Protein AF-A0A076HQK6-F1 (afdb_monomer_lite)

Structure (mmCIF, N/CA/C/O backbone):
data_AF-A0A076HQK6-F1
#
_entry.id   AF-A0A076HQK6-F1
#
loop_
_atom_site.group_PDB
_atom_site.id
_atom_site.type_symbol
_atom_site.label_atom_id
_atom_site.label_alt_id
_atom_site.label_comp_id
_atom_site.label_asym_id
_atom_site.label_entity_id
_atom_site.label_seq_id
_atom_site.pdbx_PDB_ins_code
_atom_site.Cartn_x
_atom_site.Cartn_y
_atom_site.Cartn_z
_atom_site.occupancy
_atom_site.B_iso_or_equiv
_atom_site.auth_seq_id
_atom_site.auth_comp_id
_atom_site.auth_asym_id
_atom_site.auth_atom_id
_atom_site.pdbx_PDB_model_num
ATOM 1 N N . MET A 1 1 ? 30.812 -10.517 62.211 1.00 55.34 1 MET A N 1
ATOM 2 C CA . MET A 1 1 ? 30.203 -11.281 61.093 1.00 55.34 1 MET A CA 1
ATOM 3 C C . MET A 1 1 ? 29.671 -10.394 59.963 1.00 55.34 1 MET A C 1
ATOM 5 O O . MET A 1 1 ? 29.734 -10.819 58.820 1.00 55.34 1 MET A O 1
ATOM 9 N N . LEU A 1 2 ? 29.247 -9.151 60.238 1.00 55.81 2 LEU A N 1
ATOM 10 C CA . LEU A 1 2 ? 28.702 -8.213 59.240 1.00 55.81 2 LEU A CA 1
ATOM 11 C C . LEU A 1 2 ? 29.689 -7.813 58.115 1.00 55.81 2 LEU A C 1
ATOM 13 O O . LEU A 1 2 ? 29.290 -7.625 56.972 1.00 55.81 2 LEU A O 1
ATOM 17 N N . GLN A 1 3 ? 30.994 -7.770 58.405 1.00 57.94 3 GLN A N 1
ATOM 18 C CA . GLN A 1 3 ? 32.036 -7.307 57.473 1.00 57.94 3 GLN A CA 1
ATOM 19 C C . GLN A 1 3 ? 32.301 -8.257 56.284 1.00 57.94 3 GLN A C 1
ATOM 21 O O . GLN A 1 3 ? 32.850 -7.833 55.274 1.00 57.94 3 GLN A O 1
ATOM 26 N N . LYS A 1 4 ? 31.884 -9.530 56.372 1.00 62.19 4 LYS A N 1
ATOM 27 C CA . LYS A 1 4 ? 32.013 -10.512 55.275 1.00 62.19 4 LYS A CA 1
ATOM 28 C C . LYS A 1 4 ? 30.787 -10.563 54.356 1.00 62.19 4 LYS A C 1
ATOM 30 O O . LYS A 1 4 ? 30.856 -11.172 53.296 1.00 62.19 4 LYS A O 1
ATOM 35 N N . VAL A 1 5 ? 29.681 -9.931 54.751 1.00 69.12 5 VAL A N 1
ATOM 36 C CA . VAL A 1 5 ? 28.407 -9.971 54.010 1.00 69.12 5 VAL A CA 1
ATOM 37 C C . VAL A 1 5 ? 28.326 -8.835 52.985 1.00 69.12 5 VAL A C 1
ATOM 39 O O . VAL A 1 5 ? 27.753 -9.003 51.912 1.00 69.12 5 VAL A O 1
ATOM 42 N N . VAL A 1 6 ? 28.975 -7.701 53.271 1.00 72.88 6 VAL A N 1
ATOM 43 C CA . VAL A 1 6 ? 28.983 -6.506 52.408 1.00 72.88 6 VAL A CA 1
ATOM 44 C C . VAL A 1 6 ? 29.535 -6.771 50.995 1.00 72.88 6 VAL A C 1
ATOM 46 O O . VAL A 1 6 ? 28.880 -6.359 50.038 1.00 72.88 6 VAL A O 1
ATOM 49 N N . PRO A 1 7 ? 30.659 -7.492 50.802 1.00 75.06 7 PRO A N 1
ATOM 50 C CA . PRO A 1 7 ? 31.182 -7.748 49.458 1.00 75.06 7 PRO A CA 1
ATOM 51 C C . PRO A 1 7 ? 30.247 -8.639 48.632 1.00 75.06 7 PRO A C 1
ATOM 53 O O . PRO A 1 7 ? 30.086 -8.429 47.435 1.00 75.06 7 PRO A O 1
ATOM 56 N N . VAL A 1 8 ? 29.592 -9.608 49.279 1.00 78.81 8 VAL A N 1
ATOM 57 C CA . VAL A 1 8 ? 28.662 -10.538 48.621 1.00 78.81 8 VAL A CA 1
ATOM 58 C C . VAL A 1 8 ? 27.401 -9.806 48.166 1.00 78.81 8 VAL A C 1
ATOM 60 O O . VAL A 1 8 ? 26.961 -9.990 47.034 1.00 78.81 8 VAL A O 1
ATOM 63 N N . LEU A 1 9 ? 26.859 -8.918 49.006 1.00 79.00 9 LEU A N 1
ATOM 64 C CA . LEU A 1 9 ? 25.735 -8.054 48.637 1.00 79.00 9 LEU A CA 1
ATOM 65 C C . LEU A 1 9 ? 26.091 -7.122 47.477 1.00 79.00 9 LEU A C 1
ATOM 67 O O . LEU A 1 9 ? 25.290 -6.969 46.560 1.00 79.00 9 LEU A O 1
ATOM 71 N N . PHE A 1 10 ? 27.295 -6.546 47.474 1.00 80.44 10 PHE A N 1
ATOM 72 C CA . PHE A 1 10 ? 27.735 -5.669 46.391 1.00 80.44 10 PHE A CA 1
ATOM 73 C C . PHE A 1 10 ? 27.843 -6.418 45.055 1.00 80.44 10 PHE A C 1
ATOM 75 O O . PHE A 1 10 ? 27.335 -5.947 44.041 1.00 80.44 10 PHE A O 1
ATOM 82 N N . VAL A 1 11 ? 28.411 -7.629 45.059 1.00 81.88 11 VAL A N 1
ATOM 83 C CA . VAL A 1 11 ? 28.488 -8.478 43.859 1.00 81.88 11 VAL A CA 1
ATOM 84 C C . VAL A 1 11 ? 27.096 -8.881 43.366 1.00 81.88 11 VAL A C 1
ATOM 86 O O . VAL A 1 11 ? 26.851 -8.845 42.162 1.00 81.88 11 VAL A O 1
ATOM 89 N N . LEU A 1 12 ? 26.164 -9.204 44.268 1.00 82.12 12 LEU A N 1
ATOM 90 C CA . LEU A 1 12 ? 24.783 -9.528 43.898 1.00 82.12 12 LEU A CA 1
ATOM 91 C C . LEU A 1 12 ? 24.043 -8.326 43.298 1.00 82.12 12 LEU A C 1
ATOM 93 O O . LEU A 1 12 ? 23.331 -8.490 42.311 1.00 82.12 12 LEU A O 1
ATOM 97 N N . VAL A 1 13 ? 24.244 -7.119 43.836 1.00 83.94 13 VAL A N 1
ATOM 98 C CA . VAL A 1 13 ? 23.662 -5.885 43.284 1.00 83.94 13 VAL A CA 1
ATOM 99 C C . VAL A 1 13 ? 24.250 -5.572 41.907 1.00 83.94 13 VAL A C 1
ATOM 101 O O . VAL A 1 13 ? 23.497 -5.262 40.986 1.00 83.94 13 VAL A O 1
ATOM 104 N N . CYS A 1 14 ? 25.565 -5.717 41.722 1.00 81.81 14 CYS A N 1
ATOM 105 C CA . CYS A 1 14 ? 26.201 -5.541 40.415 1.00 81.81 14 CYS A CA 1
ATOM 106 C C . CYS A 1 14 ? 25.720 -6.584 39.395 1.00 81.81 14 CYS A C 1
ATOM 108 O O . CYS A 1 14 ? 25.411 -6.229 38.259 1.00 81.81 14 CYS A O 1
ATOM 110 N N . ALA A 1 15 ? 25.597 -7.854 39.792 1.00 79.81 15 ALA A N 1
ATOM 111 C CA . ALA A 1 15 ? 25.063 -8.906 38.930 1.00 79.81 15 ALA A CA 1
ATOM 112 C C . ALA A 1 15 ? 23.601 -8.632 38.549 1.00 79.81 15 ALA A C 1
ATOM 114 O O . ALA A 1 15 ? 23.242 -8.753 37.379 1.00 79.81 15 ALA A O 1
ATOM 115 N N . ALA A 1 16 ? 22.776 -8.189 39.503 1.00 79.12 16 ALA A N 1
ATOM 116 C CA . ALA A 1 16 ? 21.399 -7.791 39.243 1.00 79.12 16 ALA A CA 1
ATOM 117 C C . ALA A 1 16 ? 21.329 -6.612 38.263 1.00 79.12 16 ALA A C 1
ATOM 119 O O . ALA A 1 16 ? 20.552 -6.677 37.320 1.00 79.12 16 ALA A O 1
ATOM 120 N N . PHE A 1 17 ? 22.176 -5.587 38.409 1.00 78.94 17 PHE A N 1
ATOM 121 C CA . PHE A 1 17 ? 22.217 -4.434 37.498 1.00 78.94 17 PHE A CA 1
ATOM 122 C C . PHE A 1 17 ? 22.652 -4.793 36.071 1.00 78.94 17 PHE A C 1
ATOM 124 O O . PHE A 1 17 ? 22.152 -4.208 35.115 1.00 78.94 17 PHE A O 1
ATOM 131 N N . VAL A 1 18 ? 23.560 -5.760 35.910 1.00 77.81 18 VAL A N 1
ATOM 132 C CA . VAL A 1 18 ? 24.010 -6.230 34.587 1.00 77.81 18 VAL A CA 1
ATOM 133 C C . VAL A 1 18 ? 22.975 -7.155 33.933 1.00 77.81 18 VAL A C 1
ATOM 135 O O . VAL A 1 18 ? 22.841 -7.166 32.708 1.00 77.81 18 VAL A O 1
ATOM 138 N N . LEU A 1 19 ? 22.227 -7.923 34.730 1.00 69.94 19 LEU A N 1
ATOM 139 C CA . LEU A 1 19 ? 21.251 -8.899 34.236 1.00 69.94 19 LEU A CA 1
ATOM 140 C C . LEU A 1 19 ? 19.842 -8.316 34.040 1.00 69.94 19 LEU A C 1
ATOM 142 O O . LEU A 1 19 ? 19.145 -8.752 33.125 1.00 69.94 19 LEU A O 1
ATOM 146 N N . LEU A 1 20 ? 19.428 -7.311 34.823 1.00 67.81 20 LEU A N 1
ATOM 147 C CA . LEU A 1 20 ? 18.113 -6.661 34.703 1.00 67.81 20 LEU A CA 1
ATOM 148 C C . LEU A 1 20 ? 17.798 -6.150 33.288 1.00 67.81 20 LEU A C 1
ATOM 150 O O . LEU A 1 20 ? 16.722 -6.470 32.787 1.00 67.81 20 LEU A O 1
ATOM 154 N N . PRO A 1 21 ? 18.695 -5.419 32.594 1.00 61.28 21 PRO A N 1
ATOM 155 C CA . PRO A 1 21 ? 18.390 -4.911 31.259 1.00 61.28 21 PRO A CA 1
ATOM 156 C C . PRO A 1 21 ? 18.283 -6.012 30.194 1.00 61.28 21 PRO A C 1
ATOM 158 O O . PRO A 1 21 ? 17.758 -5.750 29.119 1.00 61.28 21 PRO A O 1
ATOM 161 N N . LYS A 1 22 ? 18.743 -7.241 30.476 1.00 57.69 22 LYS A N 1
ATOM 162 C CA . LYS A 1 22 ? 18.553 -8.407 29.592 1.00 57.69 22 LYS A CA 1
ATOM 163 C C . LYS A 1 22 ? 17.281 -9.202 29.894 1.00 57.69 22 LYS A C 1
ATOM 165 O O . LYS A 1 22 ? 16.862 -9.997 29.060 1.00 57.69 22 LYS A O 1
ATOM 170 N N . LEU A 1 23 ? 16.705 -9.017 31.082 1.00 56.84 23 LEU A N 1
ATOM 171 C CA . LEU A 1 23 ? 15.481 -9.684 31.536 1.00 56.84 23 LEU A CA 1
ATOM 172 C C . LEU A 1 23 ? 14.240 -8.810 31.380 1.00 56.84 23 LEU A C 1
ATOM 174 O O . LEU A 1 23 ? 13.134 -9.341 31.351 1.00 56.84 23 LEU A O 1
ATOM 178 N N . LEU A 1 24 ? 14.411 -7.491 31.283 1.00 50.19 24 LEU A N 1
ATOM 179 C CA . LEU A 1 24 ? 13.335 -6.602 30.885 1.00 50.19 24 LEU A CA 1
ATOM 180 C C . LEU A 1 24 ? 13.070 -6.842 29.395 1.00 50.19 24 LEU A C 1
ATOM 182 O O . LEU A 1 24 ? 13.933 -6.507 28.579 1.00 50.19 24 LEU A O 1
ATOM 186 N N . PRO A 1 25 ? 11.922 -7.434 29.015 1.00 47.19 25 PRO A N 1
ATOM 187 C CA . PRO A 1 25 ? 11.538 -7.451 27.618 1.00 47.19 25 PRO A CA 1
ATOM 188 C C . PRO A 1 25 ? 11.527 -5.997 27.152 1.00 47.19 25 PRO A C 1
ATOM 190 O O . PRO A 1 25 ? 10.882 -5.143 27.768 1.00 47.19 25 PRO A O 1
ATOM 193 N N . THR A 1 26 ? 12.273 -5.707 26.086 1.00 47.06 26 THR A N 1
ATOM 194 C CA . THR A 1 26 ? 12.070 -4.483 25.314 1.00 47.06 26 THR A CA 1
ATOM 195 C C . THR A 1 26 ? 10.567 -4.351 25.110 1.00 47.06 26 THR A C 1
ATOM 197 O O . THR A 1 26 ? 9.946 -5.360 24.755 1.00 47.06 26 THR A O 1
ATOM 200 N N . PRO A 1 27 ? 9.949 -3.188 25.397 1.00 40.62 27 PRO A N 1
ATOM 201 C CA . PRO A 1 27 ? 8.525 -3.035 25.184 1.00 40.62 27 PRO A CA 1
ATOM 202 C C . PRO A 1 27 ? 8.291 -3.361 23.717 1.00 40.62 27 PRO A C 1
ATOM 204 O O . PRO A 1 27 ? 8.686 -2.611 22.824 1.00 40.62 27 PRO A O 1
ATOM 207 N N . ALA A 1 28 ? 7.716 -4.536 23.463 1.00 38.22 28 ALA A N 1
ATOM 208 C CA . ALA A 1 28 ? 7.157 -4.845 22.176 1.00 38.22 28 ALA A CA 1
ATOM 209 C C . ALA A 1 28 ? 6.085 -3.781 22.028 1.00 38.22 28 ALA A C 1
ATOM 211 O O . ALA A 1 28 ? 5.046 -3.872 22.683 1.00 38.22 28 ALA A O 1
ATOM 212 N N . HIS A 1 29 ? 6.376 -2.723 21.269 1.00 39.53 29 HIS A N 1
ATOM 213 C CA . HIS A 1 29 ? 5.368 -1.781 20.832 1.00 39.53 29 HIS A CA 1
ATOM 214 C C . HIS A 1 29 ? 4.366 -2.620 20.055 1.00 39.53 29 HIS A C 1
ATOM 216 O O . HIS A 1 29 ? 4.517 -2.894 18.866 1.00 39.53 29 HIS A O 1
ATOM 222 N N . THR A 1 30 ? 3.381 -3.130 20.785 1.00 35.59 30 THR A N 1
ATOM 223 C CA . THR A 1 30 ? 2.271 -3.889 20.259 1.00 35.59 30 THR A CA 1
ATOM 224 C C . THR A 1 30 ? 1.397 -2.809 19.659 1.00 35.59 30 THR A C 1
ATOM 226 O O . THR A 1 30 ? 0.467 -2.316 20.286 1.00 35.59 30 THR A O 1
ATOM 229 N N . LEU A 1 31 ? 1.779 -2.334 18.473 1.00 41.50 31 LEU A N 1
ATOM 230 C CA . LEU A 1 31 ? 0.864 -1.606 17.613 1.00 41.50 31 LEU A CA 1
ATOM 231 C C . LEU A 1 31 ? -0.272 -2.596 17.347 1.00 41.50 31 LEU A C 1
ATOM 233 O O . LEU A 1 31 ? -0.144 -3.527 16.559 1.00 41.50 31 LEU A O 1
ATOM 237 N N . GLN A 1 32 ? -1.340 -2.499 18.128 1.00 39.12 32 GLN A N 1
ATOM 238 C CA . GLN A 1 32 ? -2.563 -3.237 17.877 1.00 39.12 32 GLN A CA 1
ATOM 239 C C . GLN A 1 32 ? -3.333 -2.442 16.824 1.00 39.12 32 GLN A C 1
ATOM 241 O O . GLN A 1 32 ? -3.991 -1.456 17.139 1.00 39.12 32 GLN A O 1
ATOM 246 N N . GLY A 1 33 ? -3.217 -2.866 15.565 1.00 50.22 33 GLY A N 1
ATOM 247 C CA . GLY A 1 33 ? -3.904 -2.249 14.428 1.00 50.22 33 GLY A CA 1
ATOM 248 C C . GLY A 1 33 ? -3.048 -1.265 13.629 1.00 50.22 33 GLY A C 1
ATOM 249 O O . GLY A 1 33 ? -1.957 -0.871 14.045 1.00 50.22 33 GLY A O 1
ATOM 250 N N . LEU A 1 34 ? -3.540 -0.906 12.439 1.00 56.91 34 LEU A N 1
ATOM 251 C CA . LEU A 1 34 ? -2.908 0.100 11.588 1.00 56.91 34 LEU A CA 1
ATOM 252 C C . LEU A 1 34 ? -2.874 1.448 12.327 1.00 56.91 34 LEU A C 1
ATOM 254 O O . LEU A 1 34 ? -3.893 1.841 12.900 1.00 56.91 34 LEU A O 1
ATOM 258 N N . PRO A 1 35 ? -1.725 2.146 12.364 1.00 52.88 35 PRO A N 1
ATOM 259 C CA . PRO A 1 35 ? -1.582 3.365 13.147 1.00 52.88 35 PRO A CA 1
ATOM 260 C C . PRO A 1 35 ? -2.557 4.439 12.655 1.00 52.88 35 PRO A C 1
ATOM 262 O O . PRO A 1 35 ? -2.444 4.885 11.522 1.00 52.88 35 PRO A O 1
ATOM 265 N N . ASN A 1 36 ? -3.496 4.825 13.526 1.00 51.06 36 ASN A N 1
ATOM 266 C CA . ASN A 1 36 ? -4.249 6.088 13.556 1.00 51.06 36 ASN A CA 1
ATOM 267 C C . ASN A 1 36 ? -4.707 6.671 12.199 1.00 51.06 36 ASN A C 1
ATOM 269 O O . ASN A 1 36 ? -4.712 7.887 12.039 1.00 51.06 36 ASN A O 1
ATOM 273 N N . ILE A 1 37 ? -5.088 5.819 11.240 1.00 54.34 37 ILE A N 1
ATOM 274 C CA . ILE A 1 37 ? -5.704 6.242 9.977 1.00 54.34 37 ILE A CA 1
ATOM 275 C C . ILE A 1 37 ? -7.093 6.781 10.336 1.00 54.34 37 ILE A C 1
ATOM 277 O O . ILE A 1 37 ? -7.989 5.999 10.661 1.00 54.34 37 ILE A O 1
ATOM 281 N N . ARG A 1 38 ? -7.265 8.105 10.346 1.00 55.91 38 ARG A N 1
ATOM 282 C CA . ARG A 1 38 ? -8.581 8.731 10.501 1.00 55.91 38 ARG A CA 1
ATOM 283 C C . ARG A 1 38 ? -9.365 8.637 9.193 1.00 55.91 38 ARG A C 1
ATOM 285 O O . ARG A 1 38 ? -8.853 8.249 8.145 1.00 55.91 38 ARG A O 1
ATOM 292 N N . TYR A 1 39 ? -10.631 9.032 9.255 1.00 51.16 39 TYR A N 1
ATOM 293 C CA . TYR A 1 39 ? -11.432 9.334 8.074 1.00 51.16 39 TYR A CA 1
ATOM 294 C C . TYR A 1 39 ? -10.636 10.230 7.092 1.00 51.16 39 TYR A C 1
ATOM 296 O O . TYR A 1 39 ? -10.095 11.247 7.518 1.00 51.16 39 TYR A O 1
ATOM 304 N N . GLN A 1 40 ? -10.557 9.828 5.811 1.00 54.41 40 GLN A N 1
ATOM 305 C CA . GLN A 1 40 ? -9.758 10.415 4.706 1.00 54.41 40 GLN A CA 1
ATOM 306 C C . GLN A 1 40 ? -8.243 10.153 4.701 1.00 54.41 40 GLN A C 1
ATOM 308 O O . GLN A 1 40 ? -7.590 10.407 3.684 1.00 54.41 40 GLN A O 1
ATOM 313 N N . ASP A 1 41 ? -7.677 9.570 5.755 1.00 69.62 41 ASP A N 1
ATOM 314 C CA . ASP A 1 41 ? -6.275 9.172 5.726 1.00 69.62 41 ASP A CA 1
ATOM 315 C C . ASP A 1 41 ? -6.084 7.941 4.830 1.00 69.62 41 ASP A C 1
ATOM 317 O O . ASP A 1 41 ? -6.878 6.997 4.821 1.00 69.62 41 ASP A O 1
ATOM 321 N N . THR A 1 42 ? -4.999 7.938 4.056 1.00 81.38 42 THR A N 1
ATOM 322 C CA . THR A 1 42 ? -4.642 6.816 3.183 1.00 81.38 42 THR A CA 1
ATOM 323 C C . THR A 1 42 ? -3.188 6.444 3.396 1.00 81.38 42 THR A C 1
ATOM 325 O O . THR A 1 42 ? -2.290 7.252 3.161 1.00 81.38 42 THR A O 1
ATOM 328 N N . ILE A 1 43 ? -2.940 5.187 3.759 1.00 85.38 43 ILE A N 1
ATOM 329 C CA . ILE A 1 43 ? -1.605 4.608 3.643 1.00 85.38 43 ILE A CA 1
ATOM 330 C C . ILE A 1 43 ? -1.382 4.252 2.180 1.00 85.38 43 ILE A C 1
ATOM 332 O O . ILE A 1 43 ? -2.155 3.496 1.587 1.00 85.38 43 ILE A O 1
ATOM 336 N N . ARG A 1 44 ? -0.305 4.778 1.598 1.00 88.12 44 ARG A N 1
ATOM 337 C CA . ARG A 1 44 ? 0.079 4.492 0.214 1.00 88.12 44 ARG A CA 1
ATOM 338 C C . ARG A 1 44 ? 1.412 3.760 0.197 1.00 88.12 44 ARG A C 1
ATOM 340 O O . ARG A 1 44 ? 2.430 4.329 0.570 1.00 88.12 44 ARG A O 1
ATOM 347 N N . ILE A 1 45 ? 1.404 2.518 -0.268 1.00 89.50 45 ILE A N 1
ATOM 348 C CA . ILE A 1 45 ? 2.594 1.680 -0.427 1.00 89.50 45 ILE A CA 1
ATOM 349 C C . ILE A 1 45 ? 2.868 1.573 -1.921 1.00 89.50 45 ILE A C 1
ATOM 351 O O . ILE A 1 45 ? 2.008 1.119 -2.668 1.00 89.50 45 ILE A O 1
ATOM 355 N N . GLN A 1 46 ? 4.039 2.007 -2.366 1.00 88.38 46 GLN A N 1
ATOM 356 C CA . GLN A 1 46 ? 4.443 1.996 -3.768 1.00 88.38 46 GLN A CA 1
ATOM 357 C C . GLN A 1 46 ? 5.735 1.214 -3.944 1.00 88.38 46 GLN A C 1
ATOM 359 O O . GLN A 1 46 ? 6.613 1.245 -3.081 1.00 88.38 46 GLN A O 1
ATOM 364 N N . VAL A 1 47 ? 5.854 0.550 -5.089 1.00 86.25 47 VAL A N 1
ATOM 365 C CA . VAL A 1 47 ? 7.101 -0.055 -5.544 1.00 86.25 47 VAL A CA 1
ATOM 366 C C . VAL A 1 47 ? 7.371 0.341 -6.992 1.00 86.25 47 VAL A C 1
ATOM 368 O O . VAL A 1 47 ? 6.461 0.391 -7.824 1.00 86.25 47 VAL A O 1
ATOM 371 N N . GLY A 1 48 ? 8.631 0.653 -7.277 1.00 83.06 48 GLY A N 1
ATOM 372 C CA . GLY A 1 48 ? 9.172 0.809 -8.619 1.00 83.06 48 GLY A CA 1
ATOM 373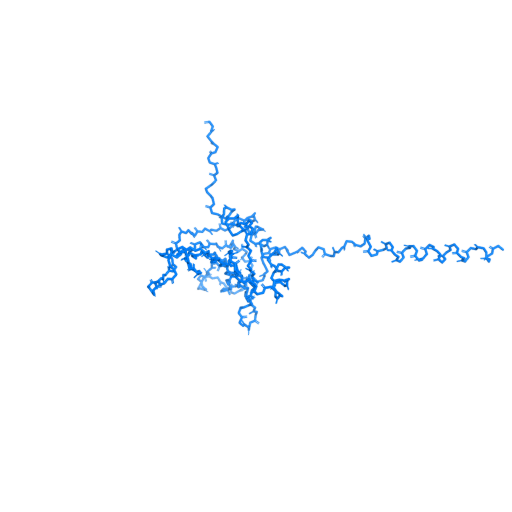 C C . GLY A 1 48 ? 10.147 -0.322 -8.919 1.00 83.06 48 GLY A C 1
ATOM 374 O O . GLY A 1 48 ? 11.079 -0.559 -8.149 1.00 83.06 48 GLY A O 1
ATOM 375 N N . TYR A 1 49 ? 9.934 -0.995 -10.044 1.00 78.00 49 TYR A N 1
ATOM 376 C CA . TYR A 1 49 ? 10.793 -2.060 -10.543 1.00 78.00 49 TYR A CA 1
ATOM 377 C C . TYR A 1 49 ? 11.726 -1.529 -11.632 1.00 78.00 49 TYR A C 1
ATOM 379 O O . TYR A 1 49 ? 11.342 -0.684 -12.451 1.00 78.00 49 TYR A O 1
ATOM 387 N N . ALA A 1 50 ? 12.945 -2.065 -11.679 1.00 68.62 50 ALA A N 1
ATOM 388 C CA . ALA A 1 50 ? 13.814 -1.916 -12.838 1.00 68.62 50 ALA A CA 1
ATOM 389 C C . ALA A 1 50 ? 13.236 -2.762 -13.991 1.00 68.62 50 ALA A C 1
ATOM 391 O O . ALA A 1 50 ? 13.321 -3.987 -13.971 1.00 68.62 50 ALA A O 1
ATOM 392 N N . GLY A 1 51 ? 12.600 -2.112 -14.967 1.00 61.72 51 GLY A N 1
ATOM 393 C CA . GLY A 1 51 ? 11.992 -2.743 -16.142 1.00 61.72 51 GLY A CA 1
ATOM 394 C C . GLY A 1 51 ? 12.458 -2.039 -17.416 1.00 61.72 51 GLY A C 1
ATOM 395 O O . GLY A 1 51 ? 12.702 -0.839 -17.394 1.00 61.72 51 GLY A O 1
ATOM 396 N N . CYS A 1 52 ? 12.614 -2.775 -18.522 1.00 56.19 52 CYS A N 1
ATOM 397 C CA . CYS A 1 52 ? 13.043 -2.246 -19.832 1.00 56.19 52 CYS A CA 1
ATOM 398 C C . CYS A 1 52 ? 14.452 -1.612 -19.906 1.00 56.19 52 CYS A C 1
ATOM 400 O O . CYS A 1 52 ? 14.713 -0.828 -20.812 1.00 56.19 52 CYS A O 1
ATOM 402 N N . GLY A 1 53 ? 15.380 -1.955 -19.006 1.00 53.28 53 GLY A N 1
ATOM 403 C CA . GLY A 1 53 ? 16.749 -1.407 -19.029 1.00 53.28 53 GLY A CA 1
ATOM 404 C C . GLY A 1 53 ? 16.872 0.030 -18.503 1.00 53.28 53 GLY A C 1
ATOM 405 O O . GLY A 1 53 ? 17.969 0.581 -18.499 1.00 53.28 53 GLY A O 1
ATOM 406 N N . GLU A 1 54 ? 15.774 0.608 -18.007 1.00 54.41 54 GLU A N 1
ATOM 407 C CA . GLU A 1 54 ? 15.706 1.933 -17.390 1.00 54.41 54 GLU A CA 1
ATOM 408 C C . GLU A 1 54 ? 15.015 1.862 -16.012 1.00 54.41 54 GLU A C 1
ATOM 410 O O . GLU A 1 54 ? 14.229 0.957 -15.711 1.00 54.41 54 GLU A O 1
ATOM 415 N N . TRP A 1 55 ? 15.317 2.817 -15.130 1.00 55.12 55 TRP A N 1
ATOM 416 C CA . TRP A 1 55 ? 14.715 2.872 -13.795 1.00 55.12 55 TRP A CA 1
ATOM 417 C C . TRP A 1 55 ? 13.275 3.405 -13.860 1.00 55.12 55 TRP A C 1
ATOM 419 O O . TRP A 1 55 ? 12.990 4.378 -14.557 1.00 55.12 55 TRP A O 1
ATOM 429 N N . GLY A 1 56 ? 12.355 2.787 -13.111 1.00 55.88 56 GLY A N 1
ATOM 430 C CA . GLY A 1 56 ? 10.942 3.186 -13.091 1.00 55.88 56 GLY A CA 1
ATOM 431 C C . GLY A 1 56 ? 10.102 2.603 -14.231 1.00 55.88 56 GLY A C 1
ATOM 432 O O . GLY A 1 56 ? 9.070 3.188 -14.578 1.00 55.88 56 GLY A O 1
ATOM 433 N N . GLY A 1 57 ? 10.532 1.472 -14.802 1.00 67.81 57 GLY A N 1
ATOM 434 C CA . GLY A 1 57 ? 9.825 0.743 -15.858 1.00 67.81 57 GLY A CA 1
ATOM 435 C C . GLY A 1 57 ? 8.412 0.352 -15.434 1.00 67.81 57 GLY A C 1
ATOM 436 O O . GLY A 1 57 ? 7.437 0.917 -15.922 1.00 67.81 57 GLY A O 1
ATOM 437 N N . HIS A 1 58 ? 8.296 -0.525 -14.438 1.00 81.38 58 HIS A N 1
ATOM 438 C CA . HIS A 1 58 ? 7.011 -0.984 -13.903 1.00 81.38 58 HIS A CA 1
ATOM 439 C C . HIS A 1 58 ? 6.750 -0.405 -12.510 1.00 81.38 58 HIS A C 1
ATOM 441 O O . HIS A 1 58 ? 7.665 -0.322 -11.686 1.00 81.38 58 HIS A O 1
ATOM 447 N N . ARG A 1 59 ? 5.511 0.022 -12.241 1.00 85.88 59 ARG A N 1
ATOM 448 C CA . ARG A 1 59 ? 5.116 0.598 -10.947 1.00 85.88 59 ARG A CA 1
ATOM 449 C C . ARG A 1 59 ? 3.839 -0.042 -10.442 1.00 85.88 59 ARG A C 1
ATOM 451 O O . ARG A 1 59 ? 2.857 -0.171 -11.170 1.00 85.88 59 ARG A O 1
ATOM 458 N N . GLU A 1 60 ? 3.838 -0.349 -9.156 1.00 90.56 60 GLU A N 1
ATOM 459 C CA . GLU A 1 60 ? 2.676 -0.880 -8.459 1.00 90.56 60 GLU A CA 1
ATOM 460 C C . GLU A 1 60 ? 2.397 -0.065 -7.199 1.00 90.56 60 GLU A C 1
ATOM 462 O O . GLU A 1 60 ? 3.297 0.522 -6.591 1.00 90.56 60 GLU A O 1
ATOM 467 N N . MET A 1 61 ? 1.126 -0.006 -6.810 1.00 92.38 61 MET A N 1
ATOM 468 C CA . MET A 1 61 ? 0.683 0.737 -5.641 1.00 92.38 61 MET A CA 1
ATOM 469 C C . MET A 1 61 ? -0.445 0.006 -4.920 1.00 92.38 61 MET A C 1
ATOM 471 O O . MET A 1 61 ? -1.409 -0.442 -5.533 1.00 92.38 61 MET A O 1
ATOM 475 N N . ILE A 1 62 ? -0.353 -0.048 -3.597 1.00 93.75 62 ILE A N 1
ATOM 476 C CA . ILE A 1 62 ? -1.433 -0.454 -2.704 1.00 93.75 62 ILE A CA 1
ATOM 477 C C . ILE A 1 62 ? -1.856 0.770 -1.892 1.00 93.75 62 ILE A C 1
ATOM 479 O O . ILE A 1 62 ? -1.020 1.429 -1.271 1.00 93.75 62 ILE A O 1
ATOM 483 N N . LYS A 1 63 ? -3.151 1.081 -1.899 1.00 92.19 63 LYS A N 1
ATOM 484 C CA . LYS A 1 63 ? -3.759 2.086 -1.020 1.00 92.19 63 LYS A CA 1
ATOM 485 C C . LYS A 1 63 ? -4.571 1.380 0.051 1.00 92.19 63 LYS A C 1
ATOM 487 O O . LYS A 1 63 ? -5.327 0.477 -0.290 1.00 92.19 63 LYS A O 1
ATOM 492 N N . VAL A 1 64 ? -4.438 1.803 1.304 1.00 89.50 64 VAL A N 1
ATOM 493 C CA . VAL A 1 64 ? -5.239 1.310 2.431 1.00 89.50 64 VAL A CA 1
ATOM 494 C C . VAL A 1 64 ? -5.882 2.494 3.143 1.00 89.50 64 VAL A C 1
ATOM 496 O O . VAL A 1 64 ? -5.173 3.411 3.551 1.00 89.50 64 VAL A O 1
ATOM 499 N N . TYR A 1 65 ? -7.208 2.488 3.264 1.00 86.69 65 TYR A N 1
ATOM 500 C CA . TYR A 1 65 ? -7.995 3.601 3.812 1.00 86.69 65 TYR A CA 1
ATOM 501 C C . TYR A 1 65 ? -9.322 3.104 4.410 1.00 86.69 65 TYR A C 1
ATOM 503 O O . TYR A 1 65 ? -9.692 1.944 4.226 1.00 86.69 65 TYR A O 1
ATOM 511 N N . GLN A 1 66 ? -10.041 3.961 5.138 1.00 80.50 66 GLN A N 1
ATOM 512 C CA . GLN A 1 66 ? -11.417 3.686 5.584 1.00 80.50 66 GLN A CA 1
ATOM 513 C C . GLN A 1 66 ? -12.426 4.324 4.625 1.00 80.50 66 GLN A C 1
ATOM 515 O O . GLN A 1 66 ? -12.249 5.472 4.222 1.00 80.50 66 GLN A O 1
ATOM 520 N N . GLU A 1 67 ? -13.462 3.576 4.240 1.00 72.00 67 GLU A N 1
ATOM 521 C CA . GLU A 1 67 ? -14.500 4.053 3.317 1.00 72.00 67 GLU A CA 1
ATOM 522 C C . GLU A 1 67 ? -15.340 5.180 3.932 1.00 72.00 67 GLU A C 1
ATOM 524 O O . GLU A 1 67 ? -15.655 5.146 5.125 1.00 72.00 67 GLU A O 1
ATOM 529 N N . GLU A 1 68 ? -15.713 6.159 3.105 1.00 61.91 68 GLU A N 1
ATOM 530 C CA . GLU A 1 68 ? -16.586 7.258 3.506 1.00 61.91 68 GLU A CA 1
ATOM 531 C C . GLU A 1 68 ? -17.979 6.749 3.886 1.00 61.91 68 GLU A C 1
ATOM 533 O O . GLU A 1 68 ? -18.554 5.873 3.238 1.00 61.91 68 GLU A O 1
ATOM 538 N N . VAL A 1 69 ? -18.505 7.290 4.983 1.00 57.59 69 VAL A N 1
ATOM 539 C CA . VAL A 1 69 ? -19.916 7.163 5.332 1.00 57.59 69 VAL A CA 1
ATOM 540 C C . VAL A 1 69 ? -20.600 8.405 4.811 1.00 57.59 69 VAL A C 1
ATOM 542 O O . VAL A 1 69 ? -20.097 9.503 5.036 1.00 57.59 69 VAL A O 1
ATOM 545 N N . ASP A 1 70 ? -21.740 8.239 4.154 1.00 54.72 70 ASP A N 1
ATOM 546 C CA . ASP A 1 70 ? -22.575 9.378 3.815 1.00 54.72 70 ASP A CA 1
ATOM 547 C C . ASP A 1 70 ? -22.988 10.084 5.119 1.00 54.72 70 ASP A C 1
ATOM 549 O O . ASP A 1 70 ? -23.711 9.528 5.952 1.00 54.72 70 ASP A O 1
ATOM 553 N N . HIS A 1 71 ? -22.451 11.289 5.340 1.00 53.47 71 HIS A N 1
ATOM 554 C CA . HIS A 1 71 ? -22.590 12.061 6.587 1.00 53.47 71 HIS A CA 1
ATOM 555 C C . HIS A 1 71 ? -24.046 12.400 6.913 1.00 53.47 71 HIS A C 1
ATOM 557 O O . HIS A 1 71 ? -24.344 12.871 8.008 1.00 53.47 71 HIS A O 1
ATOM 563 N N . GLN A 1 72 ? -24.948 12.198 5.952 1.00 55.22 72 GLN A N 1
ATOM 564 C CA . GLN A 1 72 ? -26.351 12.563 6.058 1.00 55.22 72 GLN A CA 1
ATOM 565 C C . GLN A 1 72 ? -27.182 11.598 6.916 1.00 55.22 72 GLN A C 1
ATOM 567 O O . GLN A 1 72 ? -28.244 12.004 7.382 1.00 55.22 72 GLN A O 1
ATOM 572 N N . GLU A 1 73 ? -26.719 10.370 7.181 1.00 54.19 73 GLU A N 1
ATOM 573 C CA . GLU A 1 73 ? -27.536 9.359 7.880 1.00 54.19 73 GLU A CA 1
ATOM 574 C C . GLU A 1 73 ? -27.096 9.033 9.315 1.00 54.19 73 GLU A C 1
ATOM 576 O O . GLU A 1 73 ? -27.892 8.483 10.074 1.00 54.19 73 GLU A O 1
ATOM 581 N N . ILE A 1 74 ? -25.864 9.366 9.724 1.00 58.22 74 ILE A N 1
ATOM 582 C CA . ILE A 1 74 ? -25.321 8.938 11.025 1.00 58.22 74 ILE A CA 1
ATOM 583 C C . ILE A 1 74 ? -24.634 10.112 11.729 1.00 58.22 74 ILE A C 1
ATOM 585 O O . ILE A 1 74 ? -23.731 10.742 11.180 1.00 58.22 74 ILE A O 1
ATOM 589 N N . GLY A 1 75 ? -25.047 10.416 12.963 1.00 61.03 75 GLY A N 1
ATOM 590 C CA . GLY A 1 75 ? -24.459 11.501 13.751 1.00 61.03 75 GLY A CA 1
ATOM 591 C C . GLY A 1 75 ? -22.959 11.300 14.024 1.00 61.03 75 GLY A C 1
ATOM 592 O O . GLY A 1 75 ? -22.471 10.174 14.135 1.00 61.03 75 GLY A O 1
ATOM 593 N N . TYR A 1 76 ? -22.219 12.404 14.191 1.00 57.53 76 TYR A N 1
ATOM 594 C CA . TYR A 1 76 ? -20.759 12.412 14.404 1.00 57.53 76 TYR A CA 1
ATOM 595 C C . TYR A 1 76 ? -20.289 11.493 15.550 1.00 57.53 76 TYR A C 1
ATOM 597 O O . TYR A 1 76 ? -19.277 10.805 15.429 1.00 57.53 76 TYR A O 1
ATOM 605 N N . GLU A 1 77 ? -21.043 11.425 16.650 1.00 63.25 77 GLU A N 1
ATOM 606 C CA . GLU A 1 77 ? -20.711 10.569 17.799 1.00 63.25 77 GLU A CA 1
ATOM 607 C C . GLU A 1 77 ? -20.887 9.068 17.530 1.00 63.25 77 GLU A C 1
ATOM 609 O O . GLU A 1 77 ? -20.197 8.244 18.134 1.00 63.25 77 GLU A O 1
ATOM 614 N N . GLU A 1 78 ? -21.803 8.694 16.637 1.00 60.09 78 GLU A N 1
ATOM 615 C CA . GLU A 1 78 ? -22.012 7.303 16.232 1.00 60.09 78 GLU A CA 1
ATOM 616 C C . GLU A 1 78 ? -20.981 6.869 15.189 1.00 60.09 78 GLU A C 1
ATOM 618 O O . GLU A 1 78 ? -20.499 5.739 15.258 1.00 60.09 78 GLU A O 1
ATOM 623 N N . MET A 1 79 ? -20.532 7.775 14.312 1.00 59.22 79 MET A N 1
ATOM 624 C CA . MET A 1 79 ? -19.444 7.495 13.366 1.00 59.22 79 MET A CA 1
ATOM 625 C C . MET A 1 79 ? -18.149 7.055 14.060 1.00 59.22 79 MET A C 1
ATOM 627 O O . MET A 1 79 ? -17.510 6.105 13.614 1.00 59.22 79 MET A O 1
ATOM 631 N N . ILE A 1 80 ? -17.790 7.677 15.189 1.00 58.25 80 ILE A N 1
ATOM 632 C CA . ILE A 1 80 ? -16.579 7.325 15.956 1.00 58.25 80 ILE A CA 1
ATOM 633 C C . ILE A 1 80 ? -16.677 5.909 16.560 1.00 58.25 80 ILE A C 1
ATOM 635 O O . ILE A 1 80 ? -15.659 5.265 16.815 1.00 58.25 80 ILE A O 1
ATOM 639 N N . LYS A 1 81 ? -17.895 5.397 16.779 1.00 57.25 81 LYS A N 1
ATOM 640 C CA . LYS A 1 81 ? -18.135 4.078 17.389 1.00 57.25 81 LYS A CA 1
ATOM 641 C C . LYS A 1 81 ? -18.155 2.938 16.367 1.00 57.25 81 LYS A C 1
ATOM 643 O O . LYS A 1 81 ? -17.952 1.785 16.750 1.00 57.25 81 LYS A O 1
ATOM 648 N N . ILE A 1 82 ? -18.379 3.222 15.082 1.00 59.50 82 ILE A N 1
ATOM 649 C CA . ILE A 1 82 ? -18.441 2.193 14.038 1.00 59.50 82 ILE A CA 1
ATOM 650 C C . ILE A 1 82 ? -17.019 1.857 13.574 1.00 59.50 82 ILE A C 1
ATOM 652 O O . ILE A 1 82 ? -16.434 2.534 12.732 1.00 59.50 82 ILE A O 1
ATOM 656 N N . LYS A 1 83 ? -16.466 0.752 14.082 1.00 62.81 83 LYS A N 1
ATOM 657 C CA . LYS A 1 83 ? -15.205 0.196 13.577 1.00 62.81 83 LYS A CA 1
ATOM 658 C C . LYS A 1 83 ? -15.447 -0.480 12.222 1.00 62.81 83 LYS A C 1
ATOM 660 O O . LYS A 1 83 ? -15.788 -1.660 12.167 1.00 62.81 83 LYS A O 1
ATOM 665 N N . ARG A 1 84 ? -15.314 0.274 11.129 1.00 67.56 84 ARG A N 1
ATOM 666 C CA . ARG A 1 84 ? -15.420 -0.267 9.764 1.00 67.56 84 ARG A CA 1
ATOM 667 C C . ARG A 1 84 ? -14.151 -1.024 9.363 1.00 67.56 84 ARG A C 1
ATOM 669 O O . ARG A 1 84 ? -13.066 -0.669 9.833 1.00 67.56 84 ARG A O 1
ATOM 676 N N . PRO A 1 85 ? -14.268 -2.050 8.500 1.00 74.69 85 PRO A N 1
ATOM 677 C CA . PRO A 1 85 ? -13.097 -2.701 7.936 1.00 74.69 85 PRO A CA 1
ATOM 678 C C . PRO A 1 85 ? -12.326 -1.709 7.061 1.00 74.69 85 PRO A C 1
ATOM 680 O O . PRO A 1 85 ? -12.919 -0.887 6.360 1.00 74.69 85 PRO A O 1
ATOM 683 N N . PHE A 1 86 ? -11.000 -1.801 7.081 1.00 85.69 86 PHE A N 1
ATOM 684 C CA . PHE A 1 86 ? -10.175 -1.067 6.126 1.00 85.69 86 PHE A CA 1
ATOM 685 C C . PHE A 1 86 ? -10.410 -1.601 4.712 1.00 85.69 86 PHE A C 1
ATOM 687 O O . PHE A 1 86 ? -10.583 -2.801 4.517 1.00 85.69 86 PHE A O 1
ATOM 694 N N . LEU A 1 87 ? -10.386 -0.730 3.711 1.00 90.06 87 LEU A N 1
ATOM 695 C CA . LEU A 1 87 ? -10.345 -1.115 2.306 1.00 90.06 87 LEU A CA 1
ATOM 696 C C . LEU A 1 87 ? -8.905 -1.120 1.813 1.00 90.06 87 LEU A C 1
ATOM 698 O O . LEU A 1 87 ? -8.104 -0.275 2.213 1.00 90.06 87 LEU A O 1
ATOM 702 N N . ALA A 1 88 ? -8.600 -2.036 0.896 1.00 93.38 88 ALA A N 1
ATOM 703 C CA . ALA A 1 88 ? -7.372 -2.001 0.124 1.00 93.38 88 ALA A CA 1
ATOM 704 C C . ALA A 1 88 ? -7.653 -1.977 -1.377 1.00 93.38 88 ALA A C 1
ATOM 706 O O . ALA A 1 88 ? -8.460 -2.753 -1.895 1.00 93.38 88 ALA A O 1
ATOM 707 N N . GLU A 1 89 ? -6.923 -1.116 -2.078 1.00 94.81 89 GLU A N 1
ATOM 708 C CA . GLU A 1 89 ? -6.929 -1.024 -3.532 1.00 94.81 89 GLU A CA 1
ATOM 709 C C . GLU A 1 89 ? -5.541 -1.299 -4.090 1.00 94.81 89 GLU A C 1
ATOM 711 O O . GLU A 1 89 ? -4.560 -0.692 -3.664 1.00 94.81 89 GLU A O 1
ATOM 716 N N . TYR A 1 90 ? -5.478 -2.179 -5.080 1.00 95.38 90 TYR A N 1
ATOM 717 C CA . TYR A 1 90 ? -4.280 -2.491 -5.835 1.00 95.38 90 TYR A CA 1
ATOM 718 C C . TYR A 1 90 ? -4.332 -1.821 -7.203 1.00 95.38 90 TYR A C 1
ATOM 720 O O . TYR A 1 90 ? -5.264 -2.039 -7.981 1.00 95.38 90 TYR A O 1
ATOM 728 N N . TRP A 1 91 ?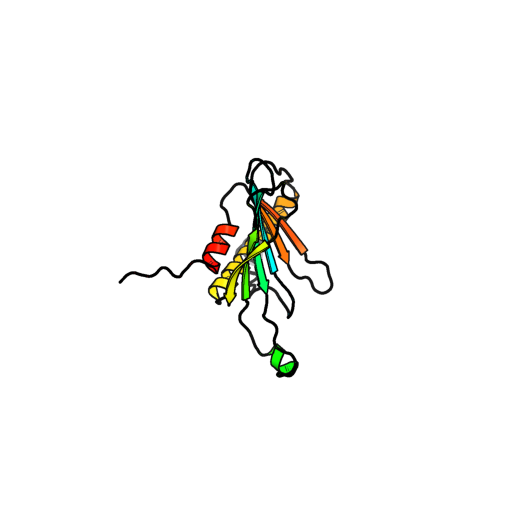 -3.314 -1.019 -7.482 1.00 93.81 91 TRP A N 1
ATOM 729 C CA . TRP A 1 91 ? -3.166 -0.206 -8.675 1.00 93.81 91 TRP A CA 1
ATOM 730 C C . TRP A 1 91 ? -1.876 -0.579 -9.397 1.00 93.81 91 TRP A C 1
ATOM 732 O O . TRP A 1 91 ? -0.826 -0.735 -8.770 1.00 93.81 91 TRP A O 1
ATOM 742 N N . VAL A 1 92 ? -1.953 -0.667 -10.719 1.00 90.75 92 VAL A N 1
ATOM 743 C CA . VAL A 1 92 ? -0.830 -1.041 -11.583 1.00 90.75 92 VAL A CA 1
ATOM 744 C C . VAL A 1 92 ? -0.650 0.031 -12.643 1.00 90.75 92 VAL A C 1
ATOM 746 O O . VAL A 1 92 ? -1.631 0.615 -13.107 1.00 90.75 92 VAL A O 1
ATOM 749 N N . ASP A 1 93 ? 0.590 0.336 -13.001 1.00 87.69 93 ASP A N 1
ATOM 750 C CA . ASP A 1 93 ? 0.861 1.223 -14.124 1.00 87.69 93 ASP A CA 1
ATOM 751 C C . ASP A 1 93 ? 0.271 0.662 -15.428 1.00 87.69 93 ASP A C 1
ATOM 753 O O . ASP A 1 93 ? 0.365 -0.529 -15.713 1.00 87.69 93 ASP A O 1
ATOM 757 N N . SER A 1 94 ? -0.324 1.530 -16.240 1.00 79.56 94 SER A N 1
ATOM 758 C CA . SER A 1 94 ? -0.856 1.208 -17.564 1.00 79.56 94 SER A CA 1
ATOM 759 C C . SER A 1 94 ? 0.211 0.705 -18.536 1.00 79.56 94 SER A C 1
ATOM 761 O O . SER A 1 94 ? -0.130 0.118 -19.560 1.00 79.56 94 SER A O 1
ATOM 763 N N . THR A 1 95 ? 1.490 0.978 -18.260 1.00 70.19 95 THR A N 1
ATOM 764 C CA . THR A 1 95 ? 2.606 0.563 -19.114 1.00 70.19 95 THR A CA 1
ATOM 765 C C . THR A 1 95 ? 3.798 0.100 -18.282 1.00 70.19 95 THR A C 1
ATOM 767 O O . THR A 1 95 ? 4.147 0.748 -17.296 1.00 70.19 95 THR A O 1
ATOM 770 N N . GLU A 1 96 ? 4.495 -0.934 -18.747 1.00 65.31 96 GLU A 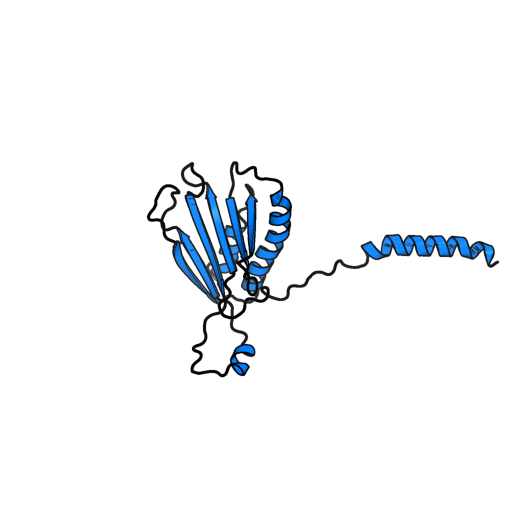N 1
ATOM 771 C CA . GLU A 1 96 ? 5.715 -1.475 -18.121 1.00 65.31 96 GLU A CA 1
ATOM 772 C C . GLU A 1 96 ? 6.999 -0.691 -18.484 1.00 65.31 96 GLU A C 1
ATOM 774 O O . GLU A 1 96 ? 8.108 -1.179 -18.270 1.00 65.31 96 GLU A O 1
ATOM 779 N N . CYS A 1 97 ? 6.879 0.520 -19.049 1.00 66.25 97 CYS A N 1
ATOM 780 C CA . CYS A 1 97 ? 8.008 1.291 -19.577 1.00 66.25 97 CYS A CA 1
ATOM 781 C C . CYS A 1 97 ? 8.110 2.698 -18.961 1.00 66.25 97 CYS A C 1
ATOM 783 O O . CYS A 1 97 ? 7.125 3.435 -18.883 1.00 66.25 97 CYS A O 1
ATOM 785 N N . SER A 1 98 ? 9.326 3.083 -18.559 1.00 63.62 98 SER A N 1
ATOM 786 C CA . SER A 1 98 ? 9.665 4.327 -17.850 1.00 63.62 98 SER A CA 1
ATOM 787 C C . SER A 1 98 ? 9.475 5.589 -18.683 1.00 63.62 98 SER A C 1
ATOM 789 O O . SER A 1 98 ? 9.032 6.606 -18.150 1.00 63.62 98 SER A O 1
ATOM 791 N N . SER A 1 99 ? 9.790 5.516 -19.976 1.00 67.06 99 SER A N 1
ATOM 792 C CA . SER A 1 99 ? 9.968 6.662 -20.878 1.00 67.06 99 SER A CA 1
ATOM 793 C C . SER A 1 99 ? 8.672 7.248 -21.447 1.00 67.06 99 SER A C 1
ATOM 795 O O . SER A 1 99 ? 8.693 8.281 -22.118 1.00 67.06 99 SER A O 1
ATOM 797 N N . ARG A 1 100 ? 7.522 6.622 -21.177 1.00 70.19 100 ARG A N 1
ATOM 798 C CA . ARG A 1 100 ? 6.217 7.091 -21.654 1.00 70.19 100 ARG A CA 1
ATOM 799 C C . ARG A 1 100 ? 5.643 8.182 -20.753 1.00 70.19 100 ARG A C 1
ATOM 801 O O . ARG A 1 100 ? 5.609 8.051 -19.533 1.00 70.19 100 ARG A O 1
ATOM 808 N N . THR A 1 101 ? 5.138 9.252 -21.358 1.00 71.00 101 THR A N 1
ATOM 809 C CA . THR A 1 101 ? 4.535 10.391 -20.644 1.00 71.00 101 THR A CA 1
ATOM 810 C C . THR A 1 101 ? 3.038 10.212 -20.376 1.00 71.00 101 THR A C 1
ATOM 812 O O . THR A 1 101 ? 2.483 10.905 -19.529 1.00 71.00 101 THR A O 1
ATOM 815 N N . ASP A 1 102 ? 2.379 9.260 -21.042 1.00 77.50 102 ASP A N 1
ATOM 816 C CA . ASP A 1 102 ? 0.941 8.978 -20.935 1.00 77.50 102 ASP A CA 1
ATOM 817 C C . ASP A 1 102 ? 0.582 7.938 -19.858 1.00 77.50 102 ASP A C 1
ATOM 819 O O . ASP A 1 102 ? -0.549 7.450 -19.805 1.00 77.50 102 ASP A O 1
ATOM 823 N N . ARG A 1 103 ? 1.534 7.617 -18.978 1.00 78.06 103 ARG A N 1
ATOM 824 C CA . ARG A 1 103 ? 1.401 6.614 -17.916 1.00 78.06 103 ARG A CA 1
ATOM 825 C C . ARG A 1 103 ? 0.326 6.986 -16.907 1.00 78.06 103 ARG A C 1
ATOM 827 O O . ARG A 1 103 ? 0.301 8.101 -16.384 1.00 78.06 103 ARG A O 1
ATOM 834 N N . LYS A 1 104 ? -0.522 6.020 -16.562 1.00 84.69 104 LYS A N 1
ATOM 835 C CA . LYS A 1 104 ? -1.576 6.167 -15.555 1.00 84.69 104 LYS A CA 1
ATOM 836 C C . LYS A 1 104 ? -1.609 4.942 -14.657 1.00 84.69 104 LYS A C 1
ATOM 838 O O . LYS A 1 104 ? -1.360 3.834 -15.106 1.00 84.69 104 LYS A O 1
ATOM 843 N N . PHE A 1 105 ? -1.971 5.130 -13.393 1.00 87.12 105 PHE A N 1
ATOM 844 C CA . PHE A 1 105 ? -2.325 4.003 -12.537 1.00 87.12 105 PHE A CA 1
ATOM 845 C C . PHE A 1 105 ? -3.749 3.549 -12.856 1.00 87.12 105 PHE A C 1
ATOM 847 O O . PHE A 1 105 ? -4.681 4.353 -12.823 1.00 87.12 105 PHE A O 1
ATOM 854 N N . LEU A 1 106 ? -3.910 2.260 -13.134 1.00 91.19 106 LEU A N 1
ATOM 855 C CA . LEU A 1 106 ? -5.193 1.605 -13.351 1.00 91.19 106 LEU A CA 1
ATOM 856 C C . LEU A 1 106 ? -5.545 0.768 -12.121 1.00 91.19 106 LEU A C 1
ATOM 858 O O . LEU A 1 106 ? -4.707 0.024 -11.606 1.00 91.19 106 LEU A O 1
ATOM 862 N N . LEU A 1 107 ? -6.784 0.896 -11.643 1.00 93.12 107 LEU A N 1
ATOM 863 C CA . LEU A 1 107 ? -7.283 0.084 -10.537 1.00 93.12 107 LEU A CA 1
ATOM 864 C C . LEU A 1 107 ? -7.428 -1.362 -11.014 1.00 93.12 107 LEU A C 1
ATOM 866 O O . LEU A 1 107 ? -8.187 -1.640 -11.939 1.00 93.12 107 LEU A O 1
ATOM 870 N N . HIS A 1 108 ? -6.715 -2.277 -10.367 1.00 93.00 108 HIS A N 1
ATOM 871 C CA . HIS A 1 108 ? -6.723 -3.693 -10.711 1.00 93.00 108 HIS A CA 1
ATOM 872 C C . HIS A 1 108 ? -7.633 -4.508 -9.787 1.00 93.00 108 HIS A C 1
ATOM 874 O O . HIS A 1 108 ? -8.348 -5.399 -10.241 1.00 93.00 108 HIS A O 1
ATOM 880 N N . LYS A 1 109 ? -7.623 -4.219 -8.479 1.00 94.31 109 LYS A N 1
ATOM 881 C CA . LYS A 1 109 ? -8.479 -4.909 -7.501 1.00 94.31 109 LYS A CA 1
ATOM 882 C C . LYS A 1 109 ? -8.796 -4.013 -6.308 1.00 94.31 109 LYS A C 1
ATOM 884 O O . LYS A 1 109 ? -7.940 -3.255 -5.866 1.00 94.31 109 LYS A O 1
ATOM 889 N N . ARG A 1 110 ? -10.002 -4.149 -5.755 1.00 94.19 110 ARG A N 1
ATOM 890 C CA . ARG A 1 110 ? -10.451 -3.510 -4.510 1.00 94.19 110 ARG A CA 1
ATOM 891 C C . ARG A 1 110 ? -11.143 -4.547 -3.637 1.00 94.19 110 ARG A C 1
ATOM 893 O O . ARG A 1 110 ? -11.912 -5.352 -4.157 1.00 94.19 110 ARG A O 1
ATOM 900 N N . GLN A 1 111 ? -10.871 -4.541 -2.337 1.00 93.00 111 GLN A N 1
ATOM 901 C CA . GLN A 1 111 ? -11.579 -5.390 -1.376 1.00 93.00 111 GLN A CA 1
ATOM 902 C C . GLN A 1 111 ? -11.488 -4.831 0.052 1.00 93.00 111 GLN A C 1
ATOM 904 O O . GLN A 1 111 ? -10.515 -4.139 0.368 1.00 93.00 111 GLN A O 1
ATOM 909 N N . PRO A 1 112 ? -12.450 -5.165 0.930 1.00 91.38 112 PRO A N 1
ATOM 910 C CA . PRO A 1 112 ? -12.266 -5.011 2.365 1.00 91.38 112 PRO A CA 1
ATOM 911 C C . PRO A 1 112 ? -11.159 -5.932 2.875 1.00 91.38 112 PRO A C 1
ATOM 913 O O . PRO A 1 112 ? -10.945 -7.034 2.362 1.00 91.38 112 PRO A O 1
ATOM 916 N N . LEU A 1 113 ? -10.445 -5.454 3.886 1.00 89.06 113 LEU A N 1
ATOM 917 C CA . LEU A 1 113 ? -9.418 -6.193 4.589 1.00 89.06 113 LEU A CA 1
ATOM 918 C C . LEU A 1 113 ? -10.034 -6.992 5.733 1.00 89.06 113 LEU A C 1
ATOM 920 O O . LEU A 1 113 ? -10.877 -6.520 6.491 1.00 89.06 113 LEU A O 1
ATOM 924 N N . THR A 1 114 ? -9.564 -8.224 5.862 1.00 90.00 114 THR A N 1
ATOM 925 C CA . THR A 1 114 ? -9.739 -9.039 7.065 1.00 90.00 114 THR A CA 1
ATOM 926 C C . THR A 1 114 ? -8.709 -8.645 8.124 1.00 90.00 114 THR A C 1
ATOM 928 O O . THR A 1 114 ? -7.663 -8.076 7.809 1.00 90.00 114 THR A O 1
ATOM 931 N N . SER A 1 115 ? -8.928 -9.030 9.383 1.00 85.06 115 SER A N 1
ATOM 932 C CA . SER A 1 115 ? -7.974 -8.736 10.465 1.00 85.06 115 SER A CA 1
ATOM 933 C C . SER A 1 115 ? -6.573 -9.315 10.219 1.00 85.06 115 SER A C 1
ATOM 935 O O . SER A 1 115 ? -5.577 -8.709 10.608 1.00 85.06 115 SER A O 1
ATOM 937 N N . SER A 1 116 ? -6.462 -10.466 9.542 1.00 88.50 116 SER A N 1
ATOM 938 C CA . SER A 1 116 ? -5.161 -11.047 9.177 1.00 88.50 116 SER A CA 1
ATOM 939 C C . SER A 1 116 ? -4.445 -10.232 8.097 1.00 88.50 116 SER A C 1
ATOM 941 O O . SER A 1 116 ? -3.222 -10.094 8.131 1.00 88.50 116 SER A O 1
ATOM 943 N N . GLN A 1 117 ? -5.195 -9.648 7.163 1.00 92.19 117 GLN A N 1
ATOM 944 C CA . GLN A 1 117 ? -4.659 -8.770 6.127 1.00 92.19 117 GLN A CA 1
ATOM 945 C C . GLN A 1 117 ? -4.262 -7.400 6.684 1.00 92.19 117 GLN A C 1
ATOM 947 O O . GLN A 1 117 ? -3.197 -6.898 6.335 1.00 92.19 117 GLN A O 1
ATOM 952 N N . GLU A 1 118 ? -5.044 -6.828 7.602 1.00 87.88 118 GLU A N 1
ATOM 953 C CA . GLU A 1 118 ? -4.652 -5.620 8.344 1.00 87.88 118 GLU A CA 1
ATOM 954 C C . GLU A 1 118 ? -3.330 -5.836 9.094 1.00 87.88 118 GLU A C 1
ATOM 956 O O . GLU A 1 118 ? -2.414 -5.017 9.001 1.00 87.88 118 GLU A O 1
ATOM 961 N N . ALA A 1 119 ? -3.189 -6.980 9.773 1.00 86.69 119 ALA A N 1
ATOM 962 C CA . ALA A 1 119 ? -1.948 -7.353 10.447 1.00 86.69 119 ALA A CA 1
ATOM 963 C C . ALA A 1 119 ? -0.773 -7.515 9.465 1.00 86.69 119 ALA A C 1
ATOM 965 O O . ALA A 1 119 ? 0.360 -7.170 9.803 1.00 86.69 119 ALA A O 1
ATOM 966 N N . ALA A 1 120 ? -1.023 -8.001 8.244 1.00 90.25 120 ALA A N 1
ATOM 967 C CA . ALA A 1 120 ? 0.000 -8.095 7.205 1.00 90.25 120 ALA A CA 1
ATOM 968 C C . ALA A 1 120 ? 0.482 -6.714 6.733 1.00 90.25 120 ALA A C 1
ATOM 970 O O . ALA A 1 120 ? 1.689 -6.523 6.588 1.00 90.25 120 ALA A O 1
ATOM 971 N N . VAL A 1 121 ? -0.429 -5.752 6.542 1.00 89.06 121 VAL A N 1
ATOM 972 C CA . VAL A 1 121 ? -0.071 -4.361 6.207 1.00 89.06 121 VAL A CA 1
ATOM 973 C C . VAL A 1 121 ? 0.732 -3.732 7.344 1.00 89.06 121 VAL A C 1
ATOM 975 O O . VAL A 1 121 ? 1.771 -3.124 7.101 1.00 89.06 121 VAL A O 1
ATOM 978 N N . LEU A 1 122 ? 0.294 -3.912 8.591 1.00 86.06 122 LEU A N 1
ATOM 979 C CA . LEU A 1 122 ? 1.001 -3.370 9.745 1.00 86.06 122 LEU A CA 1
ATOM 980 C C . LEU A 1 122 ? 2.421 -3.934 9.859 1.00 86.06 122 LEU A C 1
ATOM 982 O O . LEU A 1 122 ? 3.368 -3.167 10.021 1.00 86.06 122 LEU A O 1
ATOM 986 N N . ARG A 1 123 ? 2.571 -5.259 9.745 1.00 86.06 123 ARG A N 1
ATOM 987 C CA . ARG A 1 123 ? 3.886 -5.909 9.766 1.00 86.06 123 ARG A CA 1
ATOM 988 C C . ARG A 1 123 ? 4.767 -5.386 8.635 1.00 86.06 123 ARG A C 1
ATOM 990 O O . ARG A 1 123 ? 5.914 -5.051 8.890 1.00 86.06 123 ARG A O 1
ATOM 997 N N . TYR A 1 124 ? 4.217 -5.228 7.429 1.00 86.81 124 TYR A N 1
ATOM 998 C CA . TYR A 1 124 ? 4.958 -4.649 6.310 1.00 86.81 124 TYR A CA 1
ATOM 999 C C . TYR A 1 124 ? 5.518 -3.262 6.653 1.00 86.81 124 TYR A C 1
ATOM 1001 O O . TYR A 1 124 ? 6.696 -3.016 6.428 1.00 86.81 124 TYR A O 1
ATOM 1009 N N . ILE A 1 125 ? 4.711 -2.372 7.241 1.00 82.69 125 ILE A N 1
ATOM 1010 C CA . ILE A 1 125 ? 5.151 -1.024 7.644 1.00 82.69 125 ILE A CA 1
ATOM 1011 C C . ILE A 1 125 ? 6.214 -1.094 8.748 1.00 82.69 125 ILE A C 1
ATOM 1013 O O . ILE A 1 125 ? 7.205 -0.369 8.695 1.00 82.69 125 ILE A O 1
ATOM 1017 N N . GLN A 1 126 ? 6.027 -1.963 9.743 1.00 80.69 126 GLN A N 1
ATOM 1018 C CA . GLN A 1 126 ? 6.979 -2.140 10.843 1.00 80.69 126 GLN A CA 1
ATOM 1019 C C . GLN A 1 126 ? 8.334 -2.652 10.362 1.00 80.69 126 GLN A C 1
ATOM 1021 O O . GLN A 1 126 ? 9.354 -2.158 10.830 1.00 80.69 126 GLN A O 1
ATOM 1026 N N . ASP A 1 127 ? 8.348 -3.584 9.412 1.00 79.06 127 ASP A N 1
ATOM 1027 C CA . ASP A 1 127 ? 9.578 -4.084 8.796 1.00 79.06 127 ASP A CA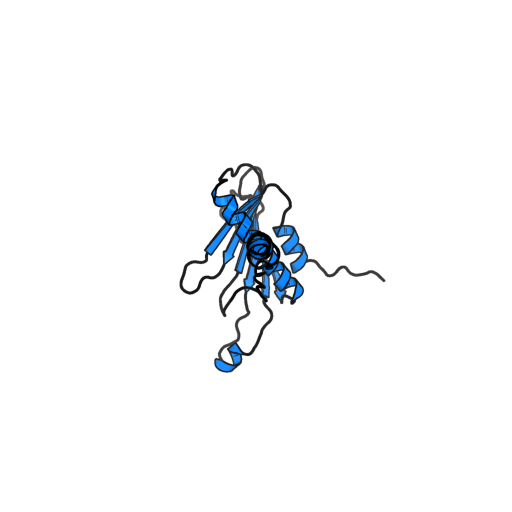 1
ATOM 1028 C C . ASP A 1 127 ? 10.251 -2.984 7.948 1.00 79.06 127 ASP A C 1
ATOM 1030 O O . ASP A 1 127 ? 11.478 -2.907 7.855 1.00 79.06 127 ASP A O 1
ATOM 1034 N N . PHE A 1 128 ? 9.447 -2.078 7.379 1.00 76.25 128 PHE A N 1
ATOM 1035 C CA . PHE A 1 128 ? 9.897 -0.957 6.556 1.00 76.25 128 PHE A CA 1
ATOM 1036 C C . PHE A 1 128 ? 10.636 0.133 7.343 1.00 76.25 128 PHE A C 1
ATOM 1038 O O . PHE A 1 128 ? 11.608 0.706 6.847 1.00 76.25 128 PHE A O 1
ATOM 1045 N N . VAL A 1 129 ? 10.183 0.447 8.562 1.00 70.94 129 VAL A N 1
ATOM 1046 C CA . VAL A 1 129 ? 10.711 1.573 9.354 1.00 70.94 129 VAL A CA 1
ATOM 1047 C C . VAL A 1 129 ? 12.212 1.407 9.653 1.00 70.94 129 VAL A C 1
ATOM 1049 O O . VAL A 1 129 ? 12.977 2.287 9.253 1.00 70.94 129 VAL A O 1
ATOM 1052 N N . PRO A 1 130 ? 12.695 0.301 10.258 1.00 69.69 130 PRO A N 1
ATOM 1053 C CA . PRO A 1 130 ? 14.122 0.099 10.497 1.00 69.69 130 PRO A CA 1
ATOM 1054 C C . PRO A 1 130 ? 14.946 0.097 9.207 1.00 69.69 130 PRO A C 1
ATOM 1056 O O . PRO A 1 130 ? 16.013 0.708 9.174 1.00 69.69 130 PRO A O 1
ATOM 1059 N N . ALA A 1 131 ? 14.441 -0.539 8.143 1.00 69.19 131 ALA A N 1
ATOM 1060 C CA . ALA A 1 131 ? 15.126 -0.603 6.854 1.00 69.19 131 ALA A CA 1
ATOM 1061 C C . ALA A 1 131 ? 15.314 0.794 6.241 1.00 69.19 131 ALA A C 1
ATOM 1063 O O . ALA A 1 131 ? 16.416 1.140 5.823 1.00 69.19 131 ALA A O 1
ATOM 1064 N N . SER A 1 132 ? 14.276 1.635 6.266 1.00 65.44 132 SER A N 1
ATOM 1065 C CA . SER A 1 132 ? 14.342 3.016 5.764 1.00 65.44 132 SER A CA 1
ATOM 1066 C C . SER A 1 132 ? 15.285 3.914 6.577 1.00 65.44 132 SER A C 1
ATOM 1068 O O . SER A 1 132 ? 16.005 4.739 6.012 1.00 65.44 132 SER A O 1
ATOM 1070 N N . LEU A 1 133 ? 15.348 3.726 7.900 1.00 65.62 133 LEU A N 1
ATOM 1071 C CA . LEU A 1 133 ? 16.270 4.467 8.765 1.00 65.62 133 LEU A CA 1
ATOM 1072 C C . LEU A 1 133 ? 17.735 4.072 8.524 1.00 65.62 133 LEU A C 1
ATOM 1074 O O . LEU A 1 133 ? 18.606 4.937 8.572 1.00 65.62 133 LEU A O 1
ATOM 1078 N N . GLN A 1 134 ? 18.004 2.796 8.233 1.00 64.94 134 GLN A N 1
ATOM 1079 C CA . GLN A 1 134 ? 19.345 2.302 7.892 1.00 64.94 134 GLN A CA 1
ATOM 1080 C C . GLN A 1 134 ? 19.758 2.693 6.462 1.00 64.94 134 GLN A C 1
ATOM 1082 O O . GLN A 1 134 ? 20.909 3.054 6.223 1.00 64.94 134 GLN A O 1
ATOM 1087 N N . ALA A 1 135 ? 18.812 2.694 5.518 1.00 58.75 135 ALA A N 1
ATOM 1088 C CA . ALA A 1 135 ? 19.048 3.029 4.113 1.00 58.75 135 ALA A CA 1
ATOM 1089 C C . ALA A 1 135 ? 19.360 4.515 3.865 1.00 58.75 135 ALA A C 1
ATOM 1091 O O . ALA A 1 135 ? 19.917 4.845 2.819 1.00 58.75 135 ALA A O 1
ATOM 1092 N N . ARG A 1 136 ? 19.099 5.417 4.828 1.00 52.25 136 ARG A N 1
ATOM 1093 C CA . ARG A 1 136 ? 19.503 6.838 4.746 1.00 52.25 136 ARG A CA 1
ATOM 1094 C C . ARG A 1 136 ? 21.006 7.048 4.495 1.00 52.25 136 ARG A C 1
ATOM 1096 O O . ARG A 1 136 ? 21.387 8.152 4.116 1.00 52.25 136 ARG A O 1
ATOM 1103 N N . GLN A 1 137 ? 21.845 6.025 4.690 1.00 45.84 137 GLN A N 1
ATOM 1104 C CA . GLN A 1 137 ? 23.291 6.068 4.433 1.00 45.84 137 GLN A CA 1
ATOM 1105 C C . GLN A 1 137 ? 23.741 5.379 3.129 1.00 45.84 137 GLN A C 1
ATOM 1107 O O . GLN A 1 137 ? 24.921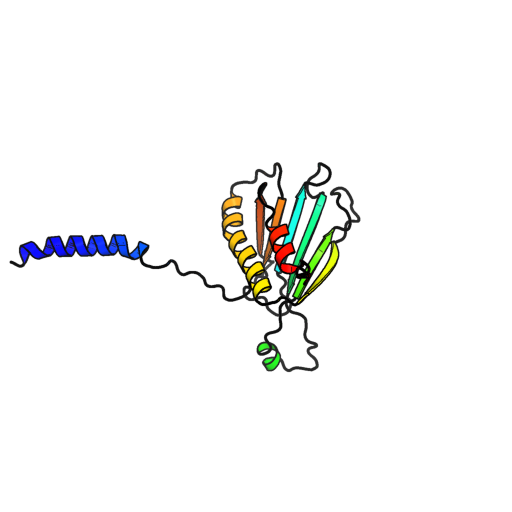 5.446 2.800 1.00 45.84 137 GLN A O 1
ATOM 1112 N N . LEU A 1 138 ? 22.842 4.752 2.362 1.00 44.28 138 LEU A N 1
ATOM 1113 C CA . LEU A 1 138 ? 23.184 3.975 1.164 1.00 44.28 138 LEU A CA 1
ATOM 1114 C C . LEU A 1 138 ? 22.362 4.456 -0.038 1.00 44.28 138 LEU A C 1
ATOM 1116 O O . LEU A 1 138 ? 21.414 3.814 -0.476 1.00 44.28 138 LEU A O 1
ATOM 1120 N N . TYR A 1 139 ? 22.762 5.600 -0.596 1.00 45.31 139 TYR A N 1
ATOM 1121 C CA . TYR A 1 139 ? 22.285 6.113 -1.889 1.00 45.31 139 TYR A CA 1
ATOM 1122 C C . TYR A 1 139 ? 22.899 5.367 -3.091 1.00 45.31 139 TYR A C 1
ATOM 1124 O O . TYR A 1 139 ? 23.010 5.930 -4.177 1.00 45.31 139 TYR A O 1
ATOM 1132 N N . ASP A 1 140 ? 23.295 4.101 -2.938 1.00 43.38 140 ASP A N 1
ATOM 1133 C CA . ASP A 1 140 ? 23.777 3.300 -4.065 1.00 43.38 140 ASP A CA 1
ATOM 1134 C C . ASP A 1 140 ? 22.574 2.696 -4.805 1.00 43.38 140 ASP A C 1
ATOM 1136 O O . ASP A 1 140 ? 22.140 1.565 -4.588 1.00 43.38 140 ASP A O 1
ATOM 1140 N N . MET A 1 141 ? 21.963 3.521 -5.658 1.00 47.09 141 MET A N 1
ATOM 1141 C CA . MET A 1 141 ? 20.777 3.213 -6.467 1.00 47.09 141 MET A CA 1
ATOM 1142 C C . MET A 1 141 ? 21.099 2.368 -7.712 1.00 47.09 141 MET A C 1
ATOM 1144 O O . MET A 1 141 ? 20.547 2.597 -8.787 1.00 47.09 141 MET A O 1
ATOM 1148 N N . MET A 1 142 ? 22.005 1.400 -7.606 1.00 49.31 142 MET A N 1
ATOM 1149 C CA . MET A 1 142 ? 22.484 0.640 -8.762 1.00 49.31 142 MET A CA 1
ATOM 1150 C C . MET A 1 142 ? 22.001 -0.815 -8.645 1.00 49.31 142 MET A C 1
ATOM 1152 O O . MET A 1 142 ? 22.664 -1.658 -8.050 1.00 49.31 142 MET A O 1
ATOM 1156 N N . ASN A 1 143 ? 20.827 -1.075 -9.243 1.00 53.78 143 ASN A N 1
ATOM 1157 C CA . ASN A 1 143 ? 20.107 -2.359 -9.389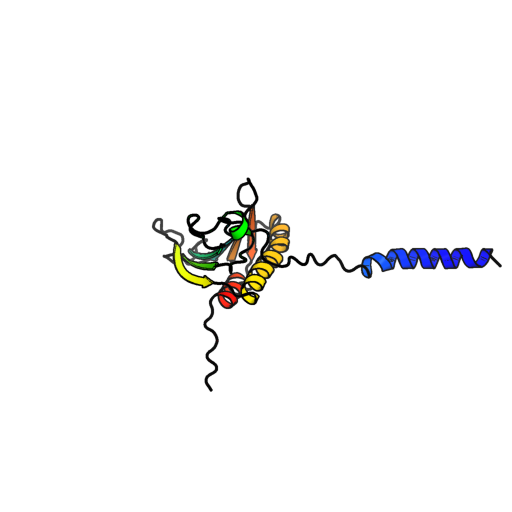 1.00 53.78 143 ASN A CA 1
ATOM 1158 C C . ASN A 1 143 ? 19.236 -2.800 -8.189 1.00 53.78 143 ASN A C 1
ATOM 1160 O O . ASN A 1 143 ? 19.736 -3.297 -7.184 1.00 53.78 143 ASN A O 1
ATOM 1164 N N . GLY A 1 144 ? 17.905 -2.691 -8.319 1.00 61.78 144 GLY A N 1
ATOM 1165 C CA . GLY A 1 144 ? 16.948 -3.220 -7.335 1.00 61.78 144 GLY A CA 1
ATOM 1166 C C . GLY A 1 144 ? 15.543 -2.614 -7.423 1.00 61.78 144 GLY A C 1
ATOM 1167 O O . GLY A 1 144 ? 15.268 -1.773 -8.279 1.00 61.78 144 GLY A O 1
ATOM 1168 N N . ASN A 1 145 ? 14.666 -3.035 -6.511 1.00 70.25 145 ASN A N 1
ATOM 1169 C CA . ASN A 1 145 ? 13.329 -2.472 -6.328 1.00 70.25 145 ASN A CA 1
ATOM 1170 C C . ASN A 1 145 ? 13.399 -1.277 -5.375 1.00 70.25 145 ASN A C 1
ATOM 1172 O O . ASN A 1 145 ? 14.086 -1.331 -4.349 1.00 70.25 145 ASN A O 1
ATOM 1176 N N . ALA A 1 146 ? 12.663 -0.216 -5.694 1.00 74.62 146 ALA A N 1
ATOM 1177 C CA . ALA A 1 146 ? 12.534 0.957 -4.843 1.00 74.62 146 ALA A CA 1
ATOM 1178 C C . ALA A 1 146 ? 11.158 0.980 -4.205 1.00 74.62 146 ALA A C 1
ATOM 1180 O O . ALA A 1 146 ? 10.145 1.018 -4.901 1.00 74.62 146 ALA A O 1
ATOM 1181 N N . TYR A 1 147 ? 11.130 0.967 -2.883 1.00 78.69 147 TYR A N 1
ATOM 1182 C CA . TYR A 1 147 ? 9.894 0.908 -2.130 1.00 78.69 147 TYR A CA 1
ATOM 1183 C C . TYR A 1 147 ? 9.666 2.243 -1.431 1.00 78.69 147 TYR A C 1
ATOM 1185 O O . TYR A 1 147 ? 10.607 2.837 -0.896 1.00 78.69 147 TYR A O 1
ATOM 1193 N N . VAL A 1 148 ? 8.414 2.697 -1.398 1.00 79.44 148 VAL A N 1
ATOM 1194 C CA . VAL A 1 148 ? 8.020 3.918 -0.693 1.00 79.44 148 VAL A CA 1
ATOM 1195 C C . VAL A 1 148 ? 6.715 3.694 0.059 1.00 79.44 148 VAL A C 1
ATOM 1197 O O . VAL A 1 148 ? 5.730 3.237 -0.518 1.00 79.44 148 VAL A O 1
ATOM 1200 N N . VAL A 1 149 ? 6.691 4.042 1.342 1.00 78.44 149 VAL A N 1
ATOM 1201 C CA . VAL A 1 149 ? 5.478 4.068 2.164 1.00 78.44 149 VAL A CA 1
ATOM 1202 C C . VAL A 1 149 ? 5.194 5.510 2.552 1.00 78.44 149 VAL A C 1
ATOM 1204 O O . VAL A 1 149 ? 6.035 6.161 3.165 1.00 78.44 149 VAL A O 1
ATOM 1207 N N . TYR A 1 150 ? 4.006 5.996 2.208 1.00 79.94 150 TYR A N 1
ATOM 1208 C CA . TYR A 1 150 ? 3.494 7.284 2.658 1.00 79.94 150 TYR A CA 1
ATOM 1209 C C . TYR A 1 150 ? 2.533 7.041 3.812 1.00 79.94 150 TYR A C 1
ATOM 1211 O O . TYR A 1 150 ? 1.522 6.346 3.645 1.00 79.94 150 TYR A O 1
ATOM 1219 N N . LEU A 1 151 ? 2.877 7.595 4.971 1.00 77.62 151 LEU A N 1
ATOM 1220 C CA . LEU A 1 151 ? 2.064 7.533 6.175 1.00 77.62 151 LEU A CA 1
ATOM 1221 C C . LEU A 1 151 ? 1.364 8.880 6.395 1.00 77.62 151 LEU A C 1
ATOM 1223 O O . LEU A 1 151 ? 2.012 9.921 6.259 1.00 77.62 151 LEU A O 1
ATOM 1227 N N . PRO A 1 152 ? 0.067 8.878 6.740 1.00 70.12 152 PRO A N 1
ATOM 1228 C CA . PRO A 1 152 ? -0.625 10.096 7.138 1.00 70.12 152 PRO A CA 1
ATOM 1229 C C . PRO A 1 152 ? -0.002 10.645 8.432 1.00 70.12 152 PRO A C 1
ATOM 1231 O O . PRO A 1 152 ? 0.228 9.897 9.384 1.00 70.12 152 PRO A O 1
ATOM 1234 N N . VAL A 1 153 ? 0.278 11.949 8.465 1.00 65.88 153 VAL A N 1
ATOM 1235 C CA . VAL A 1 153 ? 0.709 12.675 9.668 1.00 65.88 153 VAL A CA 1
ATOM 1236 C C . VAL A 1 153 ? -0.271 13.824 9.890 1.00 65.88 153 VAL A C 1
ATOM 1238 O O . VAL A 1 153 ? -0.634 14.536 8.958 1.00 65.88 153 VAL A O 1
ATOM 1241 N N . LEU A 1 154 ? -0.752 13.976 11.124 1.00 54.03 154 LEU A N 1
ATOM 1242 C CA . LEU A 1 154 ? -1.782 14.958 11.463 1.00 54.03 154 LEU A CA 1
ATOM 1243 C C . LEU A 1 154 ? -1.297 16.389 11.214 1.00 54.03 154 LEU A C 1
ATOM 1245 O O . LEU A 1 154 ? -0.411 16.866 11.914 1.00 54.03 154 LEU A O 1
ATOM 1249 N N . GLY A 1 155 ? -1.942 17.081 10.270 1.00 51.41 155 GLY A N 1
ATOM 1250 C CA . GLY A 1 155 ? -1.666 18.491 9.976 1.00 51.41 155 GLY A CA 1
ATOM 1251 C C . GLY A 1 155 ? -0.338 18.746 9.258 1.00 51.41 155 GLY A C 1
ATOM 1252 O O . GLY A 1 155 ? 0.058 19.902 9.137 1.00 51.41 155 GLY A O 1
ATOM 1253 N N . GLU A 1 156 ? 0.328 17.696 8.774 1.00 60.16 156 GLU A N 1
ATOM 1254 C CA . GLU A 1 156 ? 1.621 17.769 8.091 1.00 60.16 156 GLU A CA 1
ATOM 1255 C C . GLU A 1 156 ? 1.580 17.039 6.742 1.00 60.16 156 GLU A C 1
ATOM 1257 O O . GLU A 1 156 ? 0.651 16.283 6.442 1.00 60.16 156 GLU A O 1
ATOM 1262 N N . GLU A 1 157 ? 2.598 17.264 5.908 1.00 58.91 157 GLU A N 1
ATOM 1263 C CA . GLU A 1 157 ? 2.766 16.468 4.694 1.00 58.91 157 GLU A CA 1
ATOM 1264 C C . GLU A 1 157 ? 2.999 14.985 5.042 1.00 58.91 157 GLU A C 1
ATOM 1266 O O . GLU A 1 157 ? 3.658 14.680 6.041 1.00 58.91 157 GLU A O 1
ATOM 1271 N N . PRO A 1 158 ? 2.492 14.037 4.226 1.00 64.69 158 PRO A N 1
ATOM 1272 C CA . PRO A 1 158 ? 2.667 12.615 4.487 1.00 64.69 158 PRO A CA 1
ATOM 1273 C C . PRO A 1 158 ? 4.147 12.253 4.622 1.00 64.69 158 PRO A C 1
ATOM 1275 O O . PRO A 1 158 ? 4.946 12.511 3.717 1.00 64.69 158 PRO A O 1
ATOM 1278 N N . ALA A 1 159 ? 4.510 11.589 5.719 1.00 69.25 159 ALA A N 1
ATOM 1279 C CA . ALA A 1 159 ? 5.872 11.117 5.909 1.00 69.25 159 ALA A CA 1
ATOM 1280 C C . ALA A 1 159 ? 6.173 10.010 4.891 1.00 69.25 159 ALA A C 1
ATOM 1282 O O . ALA A 1 159 ? 5.515 8.965 4.880 1.00 69.25 159 ALA A O 1
ATOM 1283 N N . ALA A 1 160 ? 7.170 10.240 4.034 1.00 74.38 160 ALA A N 1
ATOM 1284 C CA . ALA A 1 160 ? 7.652 9.258 3.073 1.00 74.38 160 ALA A CA 1
ATOM 1285 C C . ALA A 1 160 ? 8.829 8.473 3.663 1.00 74.38 160 ALA A C 1
ATOM 1287 O O . ALA A 1 160 ? 9.897 9.026 3.931 1.00 74.38 160 ALA A O 1
ATOM 1288 N N . LEU A 1 161 ? 8.638 7.168 3.837 1.00 75.81 161 LEU A N 1
ATOM 1289 C CA . LEU A 1 161 ? 9.701 6.221 4.152 1.00 75.81 161 LEU A CA 1
ATOM 1290 C C . LEU A 1 161 ? 10.117 5.529 2.862 1.00 75.81 161 LEU A C 1
ATOM 1292 O O . LEU A 1 161 ? 9.260 4.996 2.158 1.00 75.81 161 LEU A O 1
ATOM 1296 N N . SER A 1 162 ? 11.410 5.510 2.554 1.00 77.06 162 SER A N 1
ATOM 1297 C CA . SER A 1 162 ? 11.931 4.878 1.342 1.00 77.06 162 SER A CA 1
ATOM 1298 C C . SER A 1 162 ? 13.165 4.030 1.626 1.00 77.06 162 SER A C 1
ATOM 1300 O O . SER A 1 162 ? 13.964 4.344 2.508 1.00 77.06 162 SER A O 1
ATOM 1302 N N . PHE A 1 163 ? 13.313 2.943 0.872 1.00 76.19 163 PHE A N 1
ATOM 1303 C CA . PHE A 1 163 ? 14.567 2.202 0.769 1.00 76.19 163 PHE A CA 1
ATOM 1304 C C . PHE A 1 163 ? 14.634 1.433 -0.556 1.00 76.19 163 PHE A C 1
ATOM 1306 O O . PHE A 1 163 ? 13.615 1.204 -1.217 1.00 76.19 163 PHE A O 1
ATOM 1313 N N . SER A 1 164 ? 15.841 1.023 -0.938 1.00 71.94 164 SER A N 1
ATOM 1314 C CA . SER A 1 164 ? 16.107 0.169 -2.095 1.00 71.94 164 SER A CA 1
ATOM 1315 C C . SER A 1 164 ? 16.572 -1.214 -1.639 1.00 71.94 164 SER A C 1
ATOM 1317 O O . SER A 1 164 ? 17.305 -1.352 -0.660 1.00 71.94 164 SER A O 1
ATOM 1319 N N . SER A 1 165 ? 16.130 -2.263 -2.332 1.00 71.19 165 SER A N 1
ATOM 1320 C CA . SER A 1 165 ? 16.613 -3.626 -2.093 1.00 71.19 165 SER A CA 1
ATOM 1321 C C . SER A 1 165 ? 16.690 -4.417 -3.392 1.00 71.19 165 SER A C 1
ATOM 1323 O O . SER A 1 165 ? 15.775 -4.373 -4.214 1.00 71.19 165 SER A O 1
ATOM 1325 N N . SER A 1 166 ? 17.782 -5.161 -3.555 1.00 66.38 166 SER A N 1
ATOM 1326 C CA . SER A 1 166 ? 18.002 -6.142 -4.626 1.00 66.38 166 SER A CA 1
ATOM 1327 C C . SER A 1 166 ? 17.597 -7.568 -4.222 1.00 66.38 166 SER A C 1
ATOM 1329 O O . SER A 1 166 ? 17.750 -8.502 -5.005 1.00 66.38 166 SER A O 1
ATOM 1331 N N . GLY A 1 167 ? 17.110 -7.745 -2.989 1.00 69.12 167 GLY A N 1
ATOM 1332 C CA . GLY A 1 167 ? 16.713 -9.032 -2.426 1.00 69.12 167 GLY A CA 1
ATOM 1333 C C . GLY A 1 167 ? 15.258 -9.411 -2.712 1.00 69.12 167 GLY A C 1
ATOM 1334 O O . GLY A 1 167 ? 14.671 -9.042 -3.725 1.00 69.12 167 GLY A O 1
ATOM 1335 N N . LYS A 1 168 ? 14.666 -10.177 -1.789 1.00 73.44 168 LYS A N 1
ATOM 1336 C CA . LYS A 1 168 ? 13.279 -10.659 -1.877 1.00 73.44 168 LYS A CA 1
ATOM 1337 C C . LYS A 1 168 ? 12.293 -9.501 -2.091 1.00 73.44 168 LYS A C 1
ATOM 1339 O O . LYS A 1 168 ? 12.338 -8.511 -1.361 1.00 73.44 168 LYS A O 1
ATOM 1344 N N . ASP A 1 169 ? 11.362 -9.670 -3.031 1.00 81.56 169 ASP A N 1
ATOM 1345 C CA . ASP A 1 169 ? 10.283 -8.710 -3.270 1.00 81.56 169 ASP A CA 1
ATOM 1346 C C . ASP A 1 169 ? 9.226 -8.779 -2.156 1.00 81.56 169 ASP A C 1
ATOM 1348 O O . ASP A 1 169 ? 8.282 -9.575 -2.178 1.00 81.56 169 ASP A O 1
ATOM 1352 N N . ILE A 1 170 ? 9.406 -7.931 -1.146 1.00 82.44 170 ILE A N 1
ATOM 1353 C CA . ILE A 1 170 ? 8.483 -7.827 -0.014 1.00 82.44 170 ILE A CA 1
ATOM 1354 C C . ILE A 1 170 ? 7.123 -7.243 -0.423 1.00 82.44 170 ILE A C 1
ATOM 1356 O O . ILE A 1 170 ? 6.116 -7.533 0.228 1.00 82.44 170 ILE A O 1
ATOM 1360 N N . PHE A 1 171 ? 7.065 -6.450 -1.500 1.00 88.31 171 PHE A N 1
ATOM 1361 C CA . PHE A 1 171 ? 5.816 -5.880 -1.998 1.00 88.31 171 PHE A CA 1
ATOM 1362 C C . PHE A 1 171 ? 4.965 -6.969 -2.646 1.00 88.31 171 PHE A C 1
ATOM 1364 O O . PHE A 1 171 ? 3.770 -7.064 -2.364 1.00 88.31 171 PHE A O 1
ATOM 1371 N N . GLN A 1 172 ? 5.580 -7.849 -3.440 1.00 89.38 172 GLN A N 1
ATOM 1372 C CA . GLN A 1 172 ? 4.912 -9.028 -3.989 1.00 89.38 172 GLN A CA 1
ATOM 1373 C C . GLN A 1 172 ? 4.349 -9.930 -2.883 1.00 89.38 172 GLN A C 1
ATOM 1375 O O . GLN A 1 172 ? 3.231 -10.432 -3.017 1.00 89.38 172 GLN A O 1
ATOM 1380 N N . GLU A 1 173 ? 5.078 -10.119 -1.779 1.00 89.94 173 GLU A N 1
ATOM 1381 C CA . GLU A 1 173 ? 4.586 -10.900 -0.640 1.00 89.94 173 GLU A CA 1
ATOM 1382 C C . GLU A 1 173 ? 3.347 -10.258 0.002 1.00 89.94 173 GLU A C 1
ATOM 1384 O O . GLU A 1 173 ? 2.346 -10.945 0.236 1.00 89.94 173 GLU A O 1
ATOM 1389 N N . LEU A 1 174 ? 3.384 -8.943 0.254 1.00 92.12 174 LEU A N 1
ATOM 1390 C CA . LEU A 1 174 ? 2.227 -8.210 0.769 1.00 92.12 174 LEU A CA 1
ATOM 1391 C C . LEU A 1 174 ? 1.049 -8.316 -0.203 1.00 92.12 174 LEU A C 1
ATOM 1393 O O . LEU A 1 174 ? -0.046 -8.705 0.198 1.00 92.12 174 LEU A O 1
ATOM 1397 N N . ARG A 1 175 ? 1.273 -8.041 -1.491 1.00 93.38 175 ARG A N 1
ATOM 1398 C CA . ARG A 1 175 ? 0.253 -8.148 -2.539 1.00 93.38 175 ARG A CA 1
ATOM 1399 C C . ARG A 1 175 ? -0.379 -9.536 -2.571 1.00 93.38 175 ARG A C 1
ATOM 1401 O O . ARG A 1 175 ? -1.599 -9.635 -2.663 1.00 93.38 175 ARG A O 1
ATOM 1408 N N . GLY A 1 176 ? 0.421 -10.596 -2.459 1.00 92.62 176 GLY A N 1
ATOM 1409 C CA . GLY A 1 176 ? -0.063 -11.972 -2.372 1.00 92.62 176 GLY A CA 1
ATOM 1410 C C . GLY A 1 176 ? -0.978 -12.186 -1.165 1.00 92.62 176 GLY A C 1
ATOM 1411 O O . GLY A 1 176 ? -2.091 -12.678 -1.323 1.00 92.62 176 GLY A O 1
ATOM 1412 N N . LYS A 1 177 ? -0.566 -11.739 0.026 1.00 93.25 177 LYS A N 1
ATOM 1413 C CA . LYS A 1 177 ? -1.377 -11.839 1.255 1.00 93.25 177 LYS A CA 1
ATOM 1414 C C . LYS A 1 177 ? -2.698 -11.073 1.164 1.00 93.25 177 LYS A C 1
ATOM 1416 O O . LYS A 1 177 ? -3.712 -11.524 1.693 1.00 93.25 177 LYS A O 1
ATOM 1421 N N . LEU A 1 178 ? -2.692 -9.916 0.507 1.00 93.31 178 LEU A N 1
ATOM 1422 C CA . LEU A 1 178 ? -3.887 -9.091 0.376 1.00 93.31 178 LEU A CA 1
ATOM 1423 C C . LEU A 1 178 ? -4.814 -9.604 -0.725 1.00 93.31 178 LEU A C 1
ATOM 1425 O O . LEU A 1 178 ? -6.015 -9.681 -0.513 1.00 93.31 178 LEU A O 1
ATOM 1429 N N . PHE A 1 179 ? -4.294 -9.981 -1.889 1.00 93.62 179 PHE A N 1
ATOM 1430 C CA . PHE A 1 179 ? -5.115 -10.102 -3.093 1.00 93.62 179 PHE A CA 1
ATOM 1431 C C . PHE A 1 179 ? -5.114 -11.483 -3.755 1.00 93.62 179 PHE A C 1
ATOM 1433 O O . PHE A 1 179 ? -5.863 -11.649 -4.726 1.00 93.62 179 PHE A O 1
ATOM 1440 N N . ALA A 1 180 ? -4.349 -12.466 -3.261 1.00 86.75 180 ALA A N 1
ATOM 1441 C CA . ALA A 1 180 ? -4.419 -13.831 -3.781 1.00 86.75 180 ALA A CA 1
ATOM 1442 C C . ALA A 1 180 ? -5.848 -14.385 -3.675 1.00 86.75 180 ALA A C 1
ATOM 1444 O O . ALA A 1 180 ? -6.588 -14.087 -2.734 1.00 86.75 180 ALA A O 1
ATOM 1445 N N . LYS A 1 181 ? -6.254 -15.190 -4.663 1.00 63.06 181 LYS A N 1
ATOM 1446 C CA . LYS A 1 181 ? -7.483 -15.980 -4.538 1.00 63.06 181 LYS A CA 1
ATOM 1447 C C . LYS A 1 181 ? -7.288 -16.971 -3.382 1.00 63.06 181 LYS A C 1
ATOM 1449 O O . LYS A 1 181 ? -6.190 -17.525 -3.283 1.00 63.06 181 LYS A O 1
ATOM 1454 N N . PRO A 1 182 ? -8.302 -17.216 -2.531 1.00 53.75 182 PRO A N 1
ATOM 1455 C CA . PRO A 1 182 ? -8.237 -18.346 -1.615 1.00 53.75 182 PRO A CA 1
ATOM 1456 C C . PRO A 1 182 ? -7.965 -19.588 -2.462 1.00 53.75 182 PRO A C 1
ATOM 1458 O O . PRO A 1 182 ? -8.634 -19.790 -3.477 1.00 53.75 182 PRO A O 1
ATOM 1461 N N . SER A 1 183 ? -6.931 -20.355 -2.110 1.00 39.94 183 SER A N 1
ATOM 1462 C CA . SER A 1 183 ? -6.653 -21.621 -2.779 1.00 39.94 183 SER A CA 1
ATOM 1463 C C . SER A 1 183 ? -7.928 -22.448 -2.697 1.00 39.94 183 SER A C 1
ATOM 1465 O O . SER A 1 183 ? -8.344 -22.818 -1.599 1.00 39.94 183 SER A O 1
ATOM 1467 N N . THR A 1 184 ? -8.574 -22.685 -3.835 1.00 37.38 184 THR A N 1
ATOM 1468 C CA . THR A 1 184 ? -9.603 -23.709 -3.941 1.00 37.38 184 THR A CA 1
ATOM 1469 C C . THR A 1 184 ? -8.910 -25.009 -3.579 1.00 37.38 184 THR A C 1
ATOM 1471 O O . THR A 1 184 ? -8.114 -25.533 -4.357 1.00 37.38 184 THR A O 1
ATOM 1474 N N . ILE A 1 185 ? -9.138 -25.468 -2.350 1.00 37.22 185 ILE A N 1
ATOM 1475 C CA . ILE A 1 185 ? -8.920 -26.858 -1.993 1.00 37.22 185 ILE A CA 1
ATOM 1476 C C . ILE A 1 185 ? -9.875 -27.599 -2.924 1.00 37.22 185 ILE A C 1
ATOM 1478 O O . ILE A 1 185 ? -11.090 -27.451 -2.820 1.00 37.22 185 ILE A O 1
ATOM 1482 N N . HIS A 1 186 ? -9.314 -28.229 -3.950 1.00 36.50 186 HIS A N 1
ATOM 1483 C CA . HIS A 1 186 ? -10.043 -29.226 -4.705 1.00 36.50 186 HIS A CA 1
ATOM 1484 C C . HIS A 1 186 ? -10.186 -30.420 -3.761 1.00 36.50 186 HIS A C 1
ATOM 1486 O O . HIS A 1 186 ? -9.185 -31.075 -3.468 1.00 36.50 186 HIS A O 1
ATOM 1492 N N . ASP A 1 187 ? -11.395 -30.592 -3.227 1.00 36.09 187 ASP A N 1
ATOM 1493 C CA . ASP A 1 187 ? -11.865 -31.866 -2.677 1.00 36.09 187 ASP A CA 1
ATOM 1494 C C . ASP A 1 187 ? -11.894 -32.938 -3.780 1.00 36.09 187 ASP A C 1
ATOM 1496 O O . ASP A 1 187 ? -12.257 -32.593 -4.936 1.00 36.09 187 ASP A O 1
#

Secondary structure (DSSP, 8-state):
-GGGTHHHHHHHHHHHHHHHHHHS--------SSS---TT-EEEEEEEEEETTEEEEEEEEEEEEEPPP-TTTS-HHHHTT--PPEEEEEEEES-S-TT-SS--EEEEEEEEPPHHHHHHHHHHHHHHHHHHHHHTT----SSSEEEEEEEP-TTSPPEEEEEEESS--HHHHHHHHHHPPP-----

Radius of gyration: 23.75 Å; chains: 1; bounding box: 60×50×83 Å

Sequence (187 aa):
MLQKVVPVLFVLVCAAFVLLPKLLPTPAHTLQGLPNIRYQDTIRIQVGYAGCGEWGGHREMIKVYQEEVDHQEIGYEEMIKIKRPFLAEYWVDSTECSSRTDRKFLLHKRQPLTSSQEAAVLRYIQDFVPASLQARQLYDMMNGNAYVVYLPVLGEEPAALSFSSSGKDIFQELRGKLFAKPSTIHD

Foldseek 3Di:
DVVVVVVVVVVVVVVCVVCVVVPPPDPPPPPQFDPPQDAPWKKKKKKWADFPVDTRQWIKIKIKHFDDDPPVPDPPVVVVVDPGFIKIWIWIWPGSGDPDPPIDTDTDDIDGDDSVLRVLVVVLVVVQPVQLVVQVVPPPPDAFMKMWIFGDDPPDGTDIRIHTDRDDDSVVVSCCSGPPDDPPPPD

pLDDT: mean 70.76, std 16.21, range [35.59, 95.38]